Protein AF-0000000083949214 (afdb_homodimer)

pLDDT: mean 86.43, std 13.75, range [47.59, 98.31]

Radius of gyration: 19.64 Å; Cα contacts (8 Å, |Δi|>4): 460; chains: 2; bounding box: 35×76×34 Å

Secondary structure (DSSP, 8-state):
---B-EEEEEEE---SS--SSS---GGGGEEEE--HHHHHHHHHHHHHS--EEEEEETTEEEEEETTTTEEEEEEEEEETTTEEEEEEEEEE--GGGTTS-HHHHHHHHHHHHHHHHHHH-/---B-EEEEEEE---SS--SSS---GGGGEEEE--HHHHHHHHHHHHHS--EEEEEETTEEEEEETTTTEEEEEEEEEETTTEEEEEEEEEE--GGGTTS-HHHHHHHHHHHHHHHHHHH-

Foldseek 3Di:
DADQPWEKEWEFDQPPDPPVPDLGASVVRIDIDTDPVVLVVVVVVCVVPVAAFDDDDPNWTWHADPVQQKIKTWDKDAAPPGHIYIYIYIYHCDPNCVVPDPNVVVVVVVVVVVVVRVVVD/DADQPWEKEWEFDQDPDPPVPDLGASVVRIDIDTDPVVLVVVVVVCVVPVAAFDDDDPNWTWHADPVVQWIKTWDKDAAPPGHIYIYIYIYHCDPNCVVPDPVVVVVVVVVVVVVVRVVVD

Organism: NCBI:txid38313

Solvent-accessible surface area (backbone atoms only — not comparable to full-atom values): 13289 Å² total; per-residue (Å²): 122,41,38,38,67,38,46,42,35,41,36,34,40,58,61,85,66,73,60,86,82,53,82,70,45,47,83,78,22,57,44,76,45,36,47,35,64,58,50,50,51,50,53,51,49,38,68,68,50,57,55,41,82,73,52,67,60,91,88,35,44,33,22,34,32,74,91,74,52,29,34,37,37,59,48,74,44,82,36,71,90,69,36,26,35,44,32,36,40,37,37,45,74,40,84,45,31,66,90,52,56,70,65,59,53,50,52,51,50,50,53,54,48,51,55,53,54,60,68,75,92,119,40,39,37,66,38,46,41,35,40,35,34,42,58,63,88,67,72,59,85,82,51,84,71,46,46,82,79,21,59,45,78,45,36,47,36,66,60,48,52,50,50,53,52,49,36,67,68,50,56,54,43,82,72,55,64,58,92,88,35,44,32,21,34,30,73,92,74,53,27,33,37,38,57,49,73,45,82,35,73,92,68,35,26,32,46,33,37,41,38,36,44,74,41,84,44,32,66,90,52,56,67,66,58,52,52,52,51,51,50,54,53,47,52,54,54,53,60,70,73,92

Sequence (242 aa):
MTAITQIINYTVRCPHYQDQSAEATWRNHIEINHSAEIALDRLSKWHAHSGNRVFCFQNIVVRKAEKEEAYFAMISERLKPSGHALVTLKIFMDKCTKDTSVEEIVEHIYQDCQARLESLGMTAITQIINYTVRCPHYQDQSAEATWRNHIEINHSAEIALDRLSKWHAHSGNRVFCFQNIVVRKAEKEEAYFAMISERLKPSGHALVTLKIFMDKCTKDTSVEEIVEHIYQDCQARLESLG

Structure (mmCIF, N/CA/C/O backbone):
data_AF-0000000083949214-model_v1
#
loop_
_entity.id
_entity.type
_entity.pdbx_description
1 polymer 'Cytoplasmic protein'
#
loop_
_atom_site.group_PDB
_atom_site.id
_atom_site.type_symbol
_atom_site.label_atom_id
_atom_site.label_alt_id
_atom_site.label_comp_id
_atom_site.label_asym_id
_atom_site.label_entity_id
_atom_site.label_seq_id
_atom_site.pdbx_PDB_ins_code
_atom_site.Cartn_x
_atom_site.Cartn_y
_atom_site.Cartn_z
_atom_site.occupancy
_atom_site.B_iso_or_equiv
_atom_site.auth_seq_id
_atom_site.auth_comp_id
_atom_site.auth_asym_id
_atom_site.auth_atom_id
_atom_site.pdbx_PDB_model_num
ATOM 1 N N . MET A 1 1 ? -15.109 -12.047 3.807 1 49.75 1 MET A N 1
ATOM 2 C CA . MET A 1 1 ? -14.352 -11.242 2.855 1 49.75 1 MET A CA 1
ATOM 3 C C . MET A 1 1 ? -14.383 -9.766 3.244 1 49.75 1 MET A C 1
ATOM 5 O O . MET A 1 1 ? -15.453 -9.164 3.307 1 49.75 1 MET A O 1
ATOM 9 N N . THR A 1 2 ? -13.383 -9.312 4.199 1 64.62 2 THR A N 1
ATOM 10 C CA . THR A 1 2 ? -13.578 -8.008 4.812 1 64.62 2 THR A CA 1
ATOM 11 C C . THR A 1 2 ? -13.086 -6.898 3.883 1 64.62 2 THR A C 1
ATOM 13 O O . THR A 1 2 ? -12.047 -7.039 3.236 1 64.62 2 THR A O 1
ATOM 16 N N . ALA A 1 3 ? -13.977 -6 3.525 1 79.5 3 ALA A N 1
ATOM 17 C CA . ALA A 1 3 ? -13.75 -4.793 2.736 1 79.5 3 ALA A CA 1
ATOM 18 C C . ALA A 1 3 ? -12.961 -3.754 3.531 1 79.5 3 ALA A C 1
ATOM 20 O O . ALA A 1 3 ? -12.93 -3.801 4.766 1 79.5 3 ALA A O 1
ATOM 21 N N . ILE A 1 4 ? -12.07 -3.115 2.859 1 90.62 4 ILE A N 1
ATOM 22 C CA . ILE A 1 4 ? -11.586 -1.866 3.438 1 90.62 4 ILE A CA 1
ATOM 23 C C . ILE A 1 4 ? -12.656 -0.79 3.318 1 90.62 4 ILE A C 1
ATOM 25 O O . ILE A 1 4 ? -12.883 -0.244 2.234 1 90.62 4 ILE A O 1
ATOM 29 N N . THR A 1 5 ? -13.305 -0.481 4.469 1 87.75 5 THR A N 1
ATOM 30 C CA . THR A 1 5 ? -14.555 0.271 4.457 1 87.75 5 THR A CA 1
ATOM 31 C C . THR A 1 5 ? -14.297 1.76 4.664 1 87.75 5 THR A C 1
ATOM 33 O O . THR A 1 5 ? -15.133 2.598 4.324 1 87.75 5 THR A O 1
ATOM 36 N N . GLN A 1 6 ? -13.211 2.037 5.312 1 91.5 6 GLN A N 1
ATOM 37 C CA . GLN A 1 6 ? -12.898 3.438 5.582 1 91.5 6 GLN A CA 1
ATOM 38 C C . GLN A 1 6 ? -11.555 3.83 4.965 1 91.5 6 GLN A C 1
ATOM 40 O O . GLN A 1 6 ? -10.547 3.158 5.18 1 91.5 6 GLN A O 1
ATOM 45 N N . ILE A 1 7 ? -11.609 4.859 4.227 1 95.06 7 ILE A N 1
ATOM 46 C CA . ILE A 1 7 ? -10.414 5.414 3.604 1 95.06 7 ILE A CA 1
ATOM 47 C C . ILE A 1 7 ? -10.281 6.891 3.967 1 95.06 7 ILE A C 1
ATOM 49 O O . ILE A 1 7 ? -11.242 7.652 3.846 1 95.06 7 ILE A O 1
ATOM 53 N N . ILE A 1 8 ? -9.125 7.27 4.449 1 96.31 8 ILE A N 1
ATOM 54 C CA . ILE A 1 8 ? -8.844 8.664 4.754 1 96.31 8 ILE A CA 1
ATOM 55 C C . ILE A 1 8 ? -7.477 9.055 4.191 1 96.31 8 ILE A C 1
ATOM 57 O O . ILE A 1 8 ? -6.461 8.445 4.531 1 96.31 8 ILE A O 1
ATOM 61 N N . ASN A 1 9 ? -7.438 10.055 3.361 1 97.31 9 ASN A N 1
ATOM 62 C CA . ASN A 1 9 ? -6.195 10.555 2.781 1 97.31 9 ASN A CA 1
ATOM 63 C C . ASN A 1 9 ? -5.867 11.961 3.285 1 97.31 9 ASN A C 1
ATO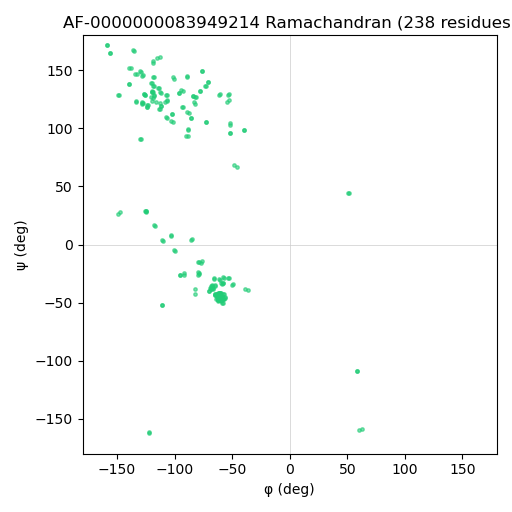M 65 O O . ASN A 1 9 ? -6.625 12.898 3.049 1 97.31 9 ASN A O 1
ATOM 69 N N . TYR A 1 10 ? -4.801 12.094 3.965 1 96.69 10 TYR A N 1
ATOM 70 C CA . TYR A 1 10 ? -4.332 13.398 4.43 1 96.69 10 TYR A CA 1
ATOM 71 C C . TYR A 1 10 ? -3.297 13.977 3.479 1 96.69 10 TYR A C 1
ATOM 73 O O . TYR A 1 10 ? -2.352 13.289 3.084 1 96.69 10 TYR A O 1
ATOM 81 N N . THR A 1 11 ? -3.465 15.188 3.082 1 95.62 11 THR A N 1
ATOM 82 C CA . THR A 1 11 ? -2.441 15.953 2.377 1 95.62 11 THR A CA 1
ATOM 83 C C . THR A 1 11 ? -2.141 17.266 3.107 1 95.62 11 THR A C 1
ATOM 85 O O . THR A 1 11 ? -3.053 18.031 3.41 1 95.62 11 THR A O 1
ATOM 88 N N . VAL A 1 12 ? -0.912 17.406 3.498 1 92.75 12 VAL A N 1
ATOM 89 C CA . VAL A 1 12 ? -0.457 18.641 4.105 1 92.75 12 VAL A CA 1
ATOM 90 C C . VAL A 1 12 ? 0.335 19.453 3.084 1 92.75 12 VAL A C 1
ATOM 92 O O . VAL A 1 12 ? 1.374 19.016 2.596 1 92.75 12 VAL A O 1
ATOM 95 N N . ARG A 1 13 ? -0.159 20.5 2.703 1 85.06 13 ARG A N 1
ATOM 96 C CA . ARG A 1 13 ? 0.515 21.375 1.753 1 85.06 13 ARG A CA 1
ATOM 97 C C . ARG A 1 13 ? 0.153 22.828 2.006 1 85.06 13 ARG A C 1
ATOM 99 O O . ARG A 1 13 ? -0.983 23.141 2.367 1 85.06 13 ARG A O 1
ATOM 106 N N . CYS A 1 14 ? 1.14 23.75 2.135 1 69.88 14 CYS A N 1
ATOM 107 C CA . CYS A 1 14 ? 0.84 25.172 2.227 1 69.88 14 CYS A CA 1
ATOM 108 C C . CYS A 1 14 ? -0.004 25.625 1.044 1 69.88 14 CYS A C 1
ATOM 110 O O . CYS A 1 14 ? 0.27 25.25 -0.099 1 69.88 14 CYS A O 1
ATOM 112 N N . PRO A 1 15 ? -1.225 26.203 1.471 1 59.66 15 PRO A N 1
ATOM 113 C CA . PRO A 1 15 ? -2.035 26.688 0.351 1 59.66 15 PRO A CA 1
ATOM 114 C C . PRO A 1 15 ? -1.268 27.625 -0.569 1 59.66 15 PRO A C 1
ATOM 116 O O . PRO A 1 15 ? -0.345 28.312 -0.124 1 59.66 15 PRO A O 1
ATOM 119 N N . HIS A 1 16 ? -1.371 27.266 -1.864 1 55.81 16 HIS A N 1
ATOM 120 C CA . HIS A 1 16 ? -0.834 28.219 -2.818 1 55.81 16 HIS A CA 1
ATOM 121 C C . HIS A 1 16 ? -1.354 29.625 -2.533 1 55.81 16 HIS A C 1
ATOM 123 O O . HIS A 1 16 ? -0.713 30.625 -2.895 1 55.81 16 HIS A O 1
ATOM 129 N N . TYR A 1 17 ? -2.607 29.625 -2.062 1 50.34 17 TYR A N 1
ATOM 130 C CA . TYR A 1 17 ? -3.18 30.953 -1.936 1 50.34 17 TYR A CA 1
ATOM 131 C C . TYR A 1 17 ? -2.863 31.562 -0.571 1 50.34 17 TYR A C 1
ATOM 133 O O . TYR A 1 17 ? -3.014 30.891 0.457 1 50.34 17 TYR A O 1
ATOM 141 N N . GLN A 1 18 ? -1.791 32.312 -0.541 1 47.59 18 GLN A N 1
ATOM 142 C CA . GLN A 1 18 ? -1.429 33.125 0.606 1 47.59 18 GLN A CA 1
ATOM 143 C C . GLN A 1 18 ? -2.635 33.906 1.132 1 47.59 18 GLN A C 1
ATOM 145 O O . GLN A 1 18 ? -3.203 34.75 0.421 1 47.59 18 GLN A O 1
ATOM 150 N N . ASP A 1 19 ? -3.662 33.312 1.67 1 48.34 19 ASP A N 1
ATOM 151 C CA . ASP A 1 19 ? -4.535 34.312 2.285 1 48.34 19 ASP A CA 1
ATOM 152 C C . ASP A 1 19 ? -3.75 35.219 3.23 1 48.34 19 ASP A C 1
ATOM 154 O O . ASP A 1 19 ? -3.049 34.75 4.125 1 48.34 19 ASP A O 1
ATOM 158 N N . GLN A 1 20 ? -3.447 36.438 2.793 1 50.59 20 GLN A N 1
ATOM 159 C CA . GLN A 1 20 ? -2.736 37.562 3.424 1 50.59 20 GLN A CA 1
ATOM 160 C C . GLN A 1 20 ? -3.055 37.625 4.914 1 50.59 20 GLN A C 1
ATOM 162 O O . GLN A 1 20 ? -2.305 38.25 5.684 1 50.59 20 GLN A O 1
ATOM 167 N N . SER A 1 21 ? -4.277 37.375 5.25 1 51.72 21 SER A N 1
ATOM 168 C CA . SER A 1 21 ? -4.621 37.938 6.562 1 51.72 21 SER A CA 1
ATOM 169 C C . SER A 1 21 ? -4.152 37 7.68 1 51.72 21 SER A C 1
ATOM 171 O O . SER A 1 21 ? -3.943 37.469 8.812 1 51.72 21 SER A O 1
ATOM 173 N N . ALA A 1 22 ? -4.379 35.656 7.465 1 54.12 22 ALA A N 1
ATOM 174 C CA . ALA A 1 22 ? -4.066 34.812 8.625 1 54.12 22 ALA A CA 1
ATOM 175 C C . ALA A 1 22 ? -2.809 34 8.383 1 54.12 22 ALA A C 1
ATOM 177 O O . ALA A 1 22 ? -2.49 33.656 7.246 1 54.12 22 ALA A O 1
ATOM 178 N N . GLU A 1 23 ? -1.867 34.156 9.219 1 55.28 23 GLU A N 1
ATOM 179 C CA . GLU A 1 23 ? -0.628 33.406 9.203 1 55.28 23 GLU A CA 1
ATOM 180 C C . GLU A 1 23 ? -0.893 31.938 8.852 1 55.28 23 GLU A C 1
ATOM 182 O O . GLU A 1 23 ? -1.705 31.266 9.5 1 55.28 23 GLU A O 1
ATOM 187 N N . ALA A 1 24 ? -0.694 31.641 7.645 1 54.91 24 ALA A N 1
ATOM 188 C CA . ALA A 1 24 ? -0.906 30.281 7.137 1 54.91 24 ALA A CA 1
ATOM 189 C C . ALA A 1 24 ? -0.166 29.266 7.984 1 54.91 24 ALA A C 1
ATOM 191 O O . ALA A 1 24 ? 1.045 29.375 8.195 1 54.91 24 ALA A O 1
ATOM 192 N N . THR A 1 25 ? -0.867 28.656 8.961 1 65.31 25 THR A N 1
ATOM 193 C CA . THR A 1 25 ? -0.265 27.531 9.672 1 65.31 25 THR A CA 1
ATOM 194 C C . THR A 1 25 ? -0.572 26.219 8.961 1 65.31 25 THR A C 1
ATOM 196 O O . THR A 1 25 ? -1.585 26.109 8.266 1 65.31 25 THR A O 1
ATOM 199 N N . TRP A 1 26 ? 0.381 25.297 8.969 1 68.81 26 TRP A N 1
ATOM 200 C CA . TRP A 1 26 ? 0.224 24 8.312 1 68.81 26 TRP A CA 1
ATOM 201 C C . TRP A 1 26 ? -1.048 23.312 8.781 1 68.81 26 TRP A C 1
ATOM 203 O O . TRP A 1 26 ? -1.656 22.547 8.023 1 68.81 26 TRP A O 1
ATOM 213 N N . ARG A 1 27 ? -1.52 23.531 9.961 1 70.81 27 ARG A N 1
ATOM 214 C CA . ARG A 1 27 ? -2.695 22.875 10.523 1 70.81 27 ARG A CA 1
ATOM 215 C C . ARG A 1 27 ? -3.957 23.266 9.758 1 70.81 27 ARG A C 1
ATOM 217 O O . ARG A 1 27 ? -4.879 22.453 9.625 1 70.81 27 ARG A O 1
ATOM 224 N N . ASN A 1 28 ? -3.83 24.5 9.219 1 70.25 28 ASN A N 1
ATOM 225 C CA . ASN A 1 28 ? -4.973 24.969 8.438 1 70.25 28 ASN A CA 1
ATOM 226 C C . ASN A 1 28 ? -4.895 24.484 6.988 1 70.25 28 ASN A C 1
ATOM 228 O O . ASN A 1 28 ? -5.824 24.688 6.211 1 70.25 28 ASN A O 1
ATOM 232 N N . HIS A 1 29 ? -3.898 23.703 6.758 1 80.19 29 HIS A N 1
ATOM 233 C CA . HIS A 1 29 ? -3.686 23.297 5.371 1 80.19 29 HIS A CA 1
ATOM 234 C C . HIS A 1 29 ? -3.656 21.781 5.227 1 80.19 29 HIS A C 1
ATOM 236 O O . HIS A 1 29 ? -2.885 21.25 4.43 1 80.19 29 HIS A O 1
ATOM 242 N N . ILE A 1 30 ? -4.328 21.234 6.082 1 89.06 30 ILE A N 1
ATOM 243 C CA . ILE A 1 30 ? -4.535 19.797 5.977 1 89.06 30 ILE A CA 1
ATOM 244 C C . ILE A 1 30 ? -5.781 19.516 5.137 1 89.06 30 ILE A C 1
ATOM 246 O O . ILE A 1 30 ? -6.875 19.969 5.465 1 89.06 30 ILE A O 1
ATOM 250 N N . GLU A 1 31 ? -5.562 18.922 4.008 1 91.44 31 GLU A N 1
ATOM 251 C CA . GLU A 1 31 ? -6.66 18.438 3.174 1 91.44 31 GLU A CA 1
ATOM 252 C C . GLU A 1 31 ? -6.961 16.969 3.453 1 91.44 31 GLU A C 1
ATOM 254 O O . GLU A 1 31 ? -6.051 16.156 3.533 1 91.44 31 GLU A O 1
ATOM 259 N N . ILE A 1 32 ? -8.281 16.703 3.621 1 94.12 32 ILE A N 1
ATOM 260 C CA . ILE A 1 32 ? -8.703 15.336 3.869 1 94.12 32 ILE A CA 1
ATOM 261 C C . ILE A 1 32 ? -9.656 14.883 2.764 1 94.12 32 ILE A C 1
ATOM 263 O O . ILE A 1 32 ? -10.562 15.625 2.371 1 94.12 32 ILE A O 1
ATOM 267 N N . ASN A 1 33 ? -9.391 13.75 2.236 1 94.12 33 ASN A N 1
ATOM 268 C CA . ASN A 1 33 ? -10.336 13.148 1.299 1 94.12 33 ASN A CA 1
ATOM 269 C C . ASN A 1 33 ? -10.539 11.664 1.584 1 94.12 33 ASN A C 1
ATOM 271 O O . ASN A 1 33 ? -9.797 11.07 2.363 1 94.12 33 ASN A O 1
ATOM 275 N N . HIS A 1 34 ? -11.625 11.07 0.951 1 94.44 34 HIS A N 1
ATOM 276 C CA . HIS A 1 34 ? -11.992 9.703 1.281 1 94.44 34 HIS A CA 1
ATOM 277 C C . HIS A 1 34 ? -12.031 8.828 0.033 1 94.44 34 HIS A C 1
ATOM 279 O O . HIS A 1 34 ? -12.75 7.824 -0.005 1 94.44 34 HIS A O 1
ATOM 285 N N . SER A 1 35 ? -11.227 9.188 -0.928 1 93.69 35 SER A N 1
ATOM 286 C CA . SER A 1 35 ? -11.219 8.477 -2.205 1 93.69 35 SER A CA 1
ATOM 287 C C . SER A 1 35 ? -10.328 7.242 -2.146 1 93.69 35 SER A C 1
ATOM 289 O O . SER A 1 35 ? -9.141 7.34 -1.834 1 93.69 35 SER A O 1
ATOM 291 N N . ALA A 1 36 ? -10.93 6.145 -2.541 1 94.25 36 ALA A N 1
ATOM 292 C CA . ALA A 1 36 ? -10.148 4.914 -2.65 1 94.25 36 ALA A CA 1
ATOM 293 C C . ALA A 1 36 ? -9.117 5.016 -3.773 1 94.25 36 ALA A C 1
ATOM 295 O O . ALA A 1 36 ? -8 4.508 -3.65 1 94.25 36 ALA A O 1
ATOM 296 N N . GLU A 1 37 ? -9.461 5.691 -4.805 1 93.62 37 GLU A N 1
ATOM 297 C CA . GLU A 1 37 ? -8.555 5.863 -5.938 1 93.62 37 GLU A CA 1
ATOM 298 C C . GLU A 1 37 ? -7.293 6.613 -5.527 1 93.62 37 GLU A C 1
ATOM 300 O O . GLU A 1 37 ? -6.184 6.215 -5.891 1 93.62 37 GLU A O 1
ATOM 305 N N . ILE A 1 38 ? -7.438 7.625 -4.805 1 95.62 38 ILE A N 1
ATOM 306 C CA . ILE A 1 38 ? -6.297 8.406 -4.348 1 95.62 38 ILE A CA 1
ATOM 307 C C . ILE A 1 38 ? -5.398 7.547 -3.463 1 95.62 38 ILE A C 1
ATOM 309 O O . ILE A 1 38 ? -4.176 7.531 -3.637 1 95.62 38 ILE A O 1
ATOM 313 N N . ALA A 1 39 ? -5.984 6.824 -2.508 1 97.06 39 ALA A N 1
ATOM 314 C CA . ALA A 1 39 ? -5.207 5.969 -1.616 1 97.06 39 ALA A CA 1
ATOM 315 C C . ALA A 1 39 ? -4.41 4.934 -2.406 1 97.06 39 ALA A C 1
ATOM 317 O O . ALA A 1 39 ? -3.205 4.777 -2.197 1 97.06 39 ALA A O 1
ATOM 318 N N . LEU A 1 40 ? -5.078 4.309 -3.334 1 96.69 40 LEU A N 1
ATOM 319 C CA . LEU A 1 40 ? -4.445 3.232 -4.09 1 96.69 40 LEU A CA 1
ATOM 320 C C . LEU A 1 40 ? -3.381 3.785 -5.031 1 96.69 40 LEU A C 1
ATOM 322 O O . LEU A 1 40 ? -2.332 3.164 -5.227 1 96.69 40 LEU A O 1
ATOM 326 N N . ASP A 1 41 ? -3.621 4.883 -5.652 1 95.38 41 ASP A N 1
ATOM 327 C CA . ASP A 1 41 ? -2.615 5.539 -6.48 1 95.38 41 ASP A CA 1
ATOM 328 C C . ASP A 1 41 ? -1.373 5.887 -5.664 1 95.38 41 ASP A C 1
ATOM 330 O O . ASP A 1 41 ? -0.246 5.699 -6.125 1 95.38 41 ASP A O 1
ATOM 334 N N . ARG A 1 42 ? -1.567 6.438 -4.508 1 96.69 42 ARG A N 1
ATOM 335 C CA . ARG A 1 42 ? -0.451 6.762 -3.625 1 96.69 42 ARG A CA 1
ATOM 336 C C . ARG A 1 42 ? 0.368 5.52 -3.295 1 96.69 42 ARG A C 1
ATOM 338 O O . ARG A 1 42 ? 1.592 5.516 -3.441 1 96.69 42 ARG A O 1
ATOM 345 N N . LEU A 1 43 ? -0.325 4.461 -2.861 1 97.06 43 LEU A N 1
ATOM 346 C CA . LEU A 1 43 ? 0.365 3.236 -2.479 1 97.06 43 LEU A CA 1
ATOM 347 C C . LEU A 1 43 ? 1.15 2.664 -3.654 1 97.06 43 LEU A C 1
ATOM 349 O O . LEU A 1 43 ? 2.287 2.213 -3.486 1 97.06 43 LEU A O 1
ATOM 353 N N . SER A 1 44 ? 0.53 2.713 -4.789 1 95.94 44 SER A N 1
ATOM 354 C CA . SER A 1 44 ? 1.191 2.205 -5.988 1 95.94 44 SER A CA 1
ATOM 355 C C . SER A 1 44 ? 2.441 3.016 -6.312 1 95.94 44 SER A C 1
ATOM 357 O O . SER A 1 44 ? 3.49 2.449 -6.629 1 95.94 44 SER A O 1
ATOM 359 N N . LYS A 1 45 ? 2.34 4.289 -6.273 1 94.94 45 LYS A N 1
ATOM 360 C CA . LYS A 1 45 ? 3.477 5.164 -6.547 1 94.94 45 LYS A CA 1
ATOM 361 C C . LYS A 1 45 ? 4.602 4.934 -5.539 1 94.94 45 LYS A C 1
ATOM 363 O O . LYS A 1 45 ? 5.773 4.859 -5.918 1 94.94 45 LYS A O 1
ATOM 368 N N . TRP A 1 46 ? 4.238 4.816 -4.305 1 94.62 46 TRP A N 1
ATOM 369 C CA . TRP A 1 46 ? 5.227 4.617 -3.25 1 94.62 46 TRP A CA 1
ATOM 370 C C . TRP A 1 46 ? 5.898 3.254 -3.383 1 94.62 46 TRP A C 1
ATOM 372 O O . TRP A 1 46 ? 7.078 3.104 -3.057 1 94.62 46 TRP A O 1
ATOM 382 N N . HIS A 1 47 ? 5.121 2.27 -3.768 1 94.75 47 HIS A N 1
ATOM 383 C CA . HIS A 1 47 ? 5.711 0.964 -4.039 1 94.75 47 HIS A CA 1
ATOM 384 C C . HIS A 1 47 ? 6.715 1.043 -5.184 1 94.75 47 HIS A C 1
ATOM 386 O O . HIS A 1 47 ? 7.797 0.453 -5.109 1 94.75 47 HIS A O 1
ATOM 392 N N . ALA A 1 48 ? 6.32 1.777 -6.203 1 94.62 48 ALA A N 1
ATOM 393 C CA . ALA A 1 48 ? 7.188 1.901 -7.371 1 94.62 48 ALA A CA 1
ATOM 394 C C . ALA A 1 48 ? 8.445 2.695 -7.035 1 94.62 48 ALA A C 1
ATOM 396 O O . ALA A 1 48 ? 9.539 2.379 -7.523 1 94.62 48 ALA A O 1
ATOM 397 N N . HIS A 1 49 ? 8.242 3.709 -6.219 1 94 49 HIS A N 1
ATOM 398 C CA . HIS A 1 49 ? 9.32 4.574 -5.766 1 94 49 HIS A CA 1
ATOM 399 C C . HIS A 1 49 ? 9.312 4.723 -4.246 1 94 49 HIS A C 1
ATOM 401 O O . HIS A 1 49 ? 8.711 5.656 -3.713 1 94 49 HIS A O 1
ATOM 407 N N . SER A 1 50 ? 9.984 3.926 -3.549 1 92.69 50 SER A N 1
ATOM 408 C CA . SER A 1 50 ? 9.82 3.762 -2.109 1 92.69 50 SER A CA 1
ATOM 409 C C . SER A 1 50 ? 10.453 4.918 -1.345 1 92.69 50 SER A C 1
ATOM 411 O O . SER A 1 50 ? 10.18 5.109 -0.158 1 92.69 50 SER A O 1
ATOM 413 N N . GLY A 1 51 ? 11.297 5.727 -2.061 1 94.56 51 GLY A N 1
ATOM 414 C CA . GLY A 1 51 ? 11.984 6.781 -1.336 1 94.56 51 GLY A CA 1
ATOM 415 C C . GLY A 1 51 ? 12.875 6.258 -0.221 1 94.56 51 GLY A C 1
ATOM 416 O O . GLY A 1 51 ? 13.336 5.117 -0.272 1 94.56 51 GLY A O 1
ATOM 417 N N . ASN A 1 52 ? 13.188 7.164 0.737 1 95.62 52 ASN A N 1
ATOM 418 C CA . ASN A 1 52 ? 14.047 6.812 1.861 1 95.62 52 ASN A CA 1
ATOM 419 C C . ASN A 1 52 ? 13.266 6.797 3.176 1 95.62 52 ASN A C 1
ATOM 421 O O . ASN A 1 52 ? 12.453 7.688 3.43 1 95.62 52 ASN A O 1
ATOM 425 N N . ARG A 1 53 ? 13.438 5.734 3.867 1 96.19 53 ARG A N 1
ATOM 426 C CA . ARG A 1 53 ? 12.891 5.723 5.223 1 96.19 53 ARG A CA 1
ATOM 427 C C . ARG A 1 53 ? 13.523 6.812 6.078 1 96.19 53 ARG A C 1
ATOM 429 O O . ARG A 1 53 ? 14.75 6.883 6.199 1 96.19 53 ARG A O 1
ATOM 436 N N . VAL A 1 54 ? 12.789 7.629 6.738 1 96.5 54 VAL A N 1
ATOM 437 C CA . VAL A 1 54 ? 13.312 8.789 7.449 1 96.5 54 VAL A CA 1
ATOM 438 C C . VAL A 1 54 ? 13.188 8.57 8.961 1 96.5 54 VAL A C 1
ATOM 440 O O . VAL A 1 54 ? 14.156 8.758 9.703 1 96.5 54 VAL A O 1
ATOM 443 N N . PHE A 1 55 ? 12.023 8.227 9.461 1 96.31 55 PHE A N 1
ATOM 444 C CA . PHE A 1 55 ? 11.82 7.941 10.875 1 96.31 55 PHE A CA 1
ATOM 445 C C . PHE A 1 55 ? 10.57 7.105 11.086 1 96.31 55 PHE A C 1
ATOM 447 O O . PHE A 1 55 ? 9.859 6.789 10.125 1 96.31 55 PHE A O 1
ATOM 454 N N . CYS A 1 56 ? 10.367 6.648 12.227 1 96.69 56 CYS A N 1
ATOM 455 C CA . CYS A 1 56 ? 9.188 5.895 12.648 1 96.69 56 CYS A CA 1
ATOM 456 C C . CYS A 1 56 ? 8.562 6.5 13.898 1 96.69 56 CYS A C 1
ATOM 458 O O . CYS A 1 56 ? 9.266 6.766 14.875 1 96.69 56 CYS A O 1
ATOM 460 N N . PHE A 1 57 ? 7.367 6.844 13.781 1 94.69 57 PHE A N 1
ATOM 461 C CA . PHE A 1 57 ? 6.559 7.277 14.914 1 94.69 57 PHE A CA 1
ATOM 462 C C . PHE A 1 57 ? 5.551 6.203 15.305 1 94.69 57 PHE A C 1
ATOM 464 O O . PHE A 1 57 ? 4.633 5.898 14.539 1 94.69 57 PHE A O 1
ATOM 471 N N . GLN A 1 58 ? 5.809 5.566 16.469 1 91 58 GLN A N 1
ATOM 472 C CA . GLN A 1 58 ? 5.043 4.379 16.844 1 91 58 GLN A CA 1
ATOM 473 C C . GLN A 1 58 ? 5.176 3.287 15.781 1 91 58 GLN A C 1
ATOM 475 O O . GLN A 1 58 ? 6.277 2.822 15.492 1 91 58 GLN A O 1
ATOM 480 N N . ASN A 1 59 ? 4.234 2.998 15.062 1 90.56 59 ASN A N 1
ATOM 481 C CA . ASN A 1 59 ? 4.312 1.973 14.023 1 90.56 59 ASN A CA 1
ATOM 482 C C . ASN A 1 59 ? 4.105 2.564 12.633 1 90.56 59 ASN A C 1
ATOM 484 O O . ASN A 1 59 ? 3.906 1.828 11.664 1 90.56 59 ASN A O 1
ATOM 488 N N . ILE A 1 60 ? 4.25 3.869 12.656 1 96.19 60 ILE A N 1
ATOM 489 C CA . ILE A 1 60 ? 4.062 4.566 11.391 1 96.19 60 ILE A CA 1
ATOM 490 C C . ILE A 1 60 ? 5.418 4.922 10.789 1 96.19 60 ILE A C 1
ATOM 492 O O . ILE A 1 60 ? 6.109 5.816 11.281 1 96.19 60 ILE A O 1
ATOM 496 N N . VAL A 1 61 ? 5.832 4.219 9.766 1 97.94 61 VAL A N 1
ATOM 497 C CA . VAL A 1 61 ? 7.094 4.504 9.086 1 97.94 61 VAL A CA 1
ATOM 498 C C . VAL A 1 61 ? 6.895 5.645 8.086 1 97.94 61 VAL A C 1
ATOM 500 O O . VAL A 1 61 ? 5.988 5.594 7.254 1 97.94 61 VAL A O 1
ATOM 503 N N . VAL A 1 62 ? 7.699 6.652 8.188 1 97.94 62 VAL A N 1
ATOM 504 C CA . VAL A 1 62 ? 7.633 7.805 7.297 1 97.94 62 VAL A CA 1
ATOM 505 C C . VAL A 1 62 ? 8.805 7.766 6.32 1 97.94 62 VAL A C 1
ATOM 507 O O . VAL A 1 62 ? 9.953 7.582 6.727 1 97.94 62 VAL A O 1
ATOM 510 N N . ARG A 1 63 ? 8.492 7.887 5.09 1 97.81 63 ARG A N 1
ATOM 511 C CA . ARG A 1 63 ? 9.492 7.895 4.031 1 97.81 63 ARG A CA 1
ATOM 512 C C . ARG A 1 63 ? 9.469 9.219 3.266 1 97.81 63 ARG A C 1
ATOM 514 O O . ARG A 1 63 ? 8.453 9.914 3.252 1 97.81 63 ARG A O 1
ATOM 521 N N . LYS A 1 64 ? 10.531 9.516 2.641 1 96.31 64 LYS A N 1
ATOM 522 C CA . LYS A 1 64 ? 10.633 10.742 1.856 1 96.31 64 LYS A CA 1
ATOM 523 C C . LYS A 1 64 ? 10.906 10.438 0.387 1 96.31 64 LYS A C 1
ATOM 525 O O . LYS A 1 64 ? 11.797 9.648 0.068 1 96.31 64 LYS A O 1
ATOM 530 N N . ALA A 1 65 ? 10.039 10.93 -0.428 1 93.69 65 ALA A N 1
ATOM 531 C CA . ALA A 1 65 ? 10.297 10.922 -1.865 1 93.69 65 ALA A CA 1
ATOM 532 C C . ALA A 1 65 ? 11.109 12.141 -2.287 1 93.69 65 ALA A C 1
ATOM 534 O O . ALA A 1 65 ? 10.57 13.242 -2.41 1 93.69 65 ALA A O 1
ATOM 535 N N . GLU A 1 66 ? 12.312 11.953 -2.633 1 88.25 66 GLU A N 1
ATOM 536 C CA . GLU A 1 66 ? 13.227 13.062 -2.91 1 88.25 66 GLU A CA 1
ATOM 537 C C . GLU A 1 66 ? 12.797 13.828 -4.16 1 88.25 66 GLU A C 1
ATOM 539 O O . GLU A 1 66 ? 12.891 15.055 -4.199 1 88.25 66 GLU A O 1
ATOM 544 N N . LYS A 1 67 ? 12.344 13.07 -5.113 1 86 67 LYS A N 1
ATOM 545 C CA . LYS A 1 67 ? 11.977 13.703 -6.375 1 86 67 LYS A CA 1
ATOM 546 C C . LYS A 1 67 ? 10.797 14.656 -6.188 1 86 67 LYS A C 1
ATOM 548 O O . LYS A 1 67 ? 10.773 15.734 -6.781 1 86 67 LYS A O 1
ATOM 553 N N . GLU A 1 68 ? 9.875 14.305 -5.297 1 85.75 68 GLU A N 1
ATOM 554 C CA . GLU A 1 68 ? 8.688 15.117 -5.078 1 85.75 68 GLU A CA 1
ATOM 555 C C . GLU A 1 68 ? 8.836 15.992 -3.834 1 85.75 68 GLU A C 1
ATOM 557 O O . GLU A 1 68 ? 7.984 16.844 -3.561 1 85.75 68 GLU A O 1
ATOM 562 N N . GLU A 1 69 ? 9.898 15.805 -3.121 1 87.38 69 GLU A N 1
ATOM 563 C CA . GLU A 1 69 ? 10.125 16.516 -1.867 1 87.38 69 GLU A CA 1
ATOM 564 C C . GLU A 1 69 ? 8.914 16.391 -0.939 1 87.38 69 GLU A C 1
ATOM 566 O O . GLU A 1 69 ? 8.422 17.391 -0.417 1 87.38 69 GLU A O 1
ATOM 571 N N . ALA A 1 70 ? 8.422 15.25 -0.863 1 94.31 70 ALA A N 1
ATOM 572 C CA . ALA A 1 70 ? 7.258 14.953 -0.033 1 94.31 70 ALA A CA 1
ATOM 573 C C . ALA A 1 70 ? 7.52 13.75 0.869 1 94.31 70 ALA A C 1
ATOM 575 O O . ALA A 1 70 ? 8.312 12.867 0.525 1 94.31 70 ALA A O 1
ATOM 576 N N . TYR A 1 71 ? 6.879 13.82 2.016 1 95.88 71 TYR A N 1
ATOM 577 C CA . TYR A 1 71 ? 6.898 12.688 2.938 1 95.88 71 TYR A CA 1
ATOM 578 C C . TYR A 1 71 ? 5.602 11.891 2.846 1 95.88 71 TYR A C 1
ATOM 580 O O . TYR A 1 71 ? 4.527 12.461 2.633 1 95.88 71 TYR A O 1
ATOM 588 N N . PHE A 1 72 ? 5.715 10.633 2.977 1 97.69 72 PHE A N 1
ATOM 589 C CA . PHE A 1 72 ? 4.516 9.805 2.865 1 97.69 72 PHE A CA 1
ATOM 590 C C . PHE A 1 72 ? 4.531 8.688 3.902 1 97.69 72 PHE A C 1
ATOM 592 O O . PHE A 1 72 ? 5.598 8.266 4.348 1 97.69 72 PHE A O 1
ATOM 599 N N . ALA A 1 73 ? 3.412 8.242 4.312 1 98 73 ALA A N 1
ATOM 600 C CA . ALA A 1 73 ? 3.203 7.152 5.258 1 98 73 ALA A CA 1
ATOM 601 C C . ALA A 1 73 ? 1.824 6.527 5.078 1 98 73 ALA A C 1
ATOM 603 O O . ALA A 1 73 ? 0.973 7.074 4.371 1 98 73 ALA A O 1
ATOM 604 N N . MET A 1 74 ? 1.676 5.348 5.66 1 97.88 74 MET A N 1
ATOM 605 C CA . MET A 1 74 ? 0.364 4.707 5.707 1 97.88 74 MET A CA 1
ATOM 606 C C . MET A 1 74 ? 0.058 4.195 7.109 1 97.88 74 MET A C 1
ATOM 608 O O . MET A 1 74 ? 0.972 3.871 7.871 1 97.88 74 MET A O 1
ATOM 612 N N . ILE A 1 75 ? -1.2 4.242 7.449 1 96.31 75 ILE A N 1
ATOM 613 C CA . ILE A 1 75 ? -1.746 3.693 8.688 1 96.31 75 ILE A CA 1
ATOM 614 C C . ILE A 1 75 ? -2.908 2.758 8.367 1 96.31 75 ILE A C 1
ATOM 616 O O . ILE A 1 75 ? -3.752 3.07 7.52 1 96.31 75 ILE A O 1
ATOM 620 N N . SER A 1 76 ? -2.867 1.627 8.891 1 94.25 76 SER A N 1
ATOM 621 C CA . SER A 1 76 ? -4.004 0.72 8.781 1 94.25 76 SER A CA 1
ATOM 622 C C . SER A 1 76 ? -4.547 0.345 10.156 1 94.25 76 SER A C 1
ATOM 624 O O . SER A 1 76 ? -3.775 0.15 11.102 1 94.25 76 SER A O 1
ATOM 626 N N . GLU A 1 77 ? -5.875 0.295 10.258 1 91.12 77 GLU A N 1
ATOM 627 C CA . GLU A 1 77 ? -6.523 -0.003 11.531 1 91.12 77 GLU A CA 1
ATOM 628 C C . GLU A 1 77 ? -7.715 -0.935 11.336 1 91.12 77 GLU A C 1
ATOM 630 O O . GLU A 1 77 ? -8.477 -0.791 10.375 1 91.12 77 GLU A O 1
ATOM 635 N N . ARG A 1 78 ? -7.816 -1.857 12.219 1 88.81 78 ARG A N 1
ATOM 636 C CA . ARG A 1 78 ? -9.047 -2.639 12.281 1 88.81 78 ARG A CA 1
ATOM 637 C C . ARG A 1 78 ? -10.164 -1.854 12.969 1 88.81 78 ARG A C 1
ATOM 639 O O . ARG A 1 78 ? -9.922 -1.188 13.984 1 88.81 78 ARG A O 1
ATOM 646 N N . LEU A 1 79 ? -11.281 -1.893 12.297 1 86.25 79 LEU A N 1
ATOM 647 C CA . LEU A 1 79 ? -12.445 -1.219 12.859 1 86.25 79 LEU A CA 1
ATOM 648 C C . LEU A 1 79 ? -13.453 -2.23 13.398 1 86.25 79 LEU A C 1
ATOM 650 O O . LEU A 1 79 ? -13.664 -3.287 12.805 1 86.25 79 LEU A O 1
ATOM 654 N N . LYS A 1 80 ? -13.844 -2.164 14.617 1 76.38 80 LYS A N 1
ATOM 655 C CA . LYS A 1 80 ? -14.891 -3.014 15.172 1 76.38 80 LYS A CA 1
ATOM 656 C C . LYS A 1 80 ? -16.266 -2.588 14.664 1 76.38 80 LYS A C 1
ATOM 658 O O . LYS A 1 80 ? -16.547 -1.393 14.547 1 76.38 80 LYS A O 1
ATOM 663 N N . PRO A 1 81 ? -17.016 -3.637 14.312 1 69.25 81 PRO A N 1
ATOM 664 C CA . PRO A 1 81 ? -16.828 -5.082 14.461 1 69.25 81 PRO A CA 1
ATOM 665 C C . PRO A 1 81 ? -16.141 -5.715 13.258 1 69.25 81 PRO A C 1
ATOM 667 O O . PRO A 1 81 ? -15.625 -6.828 13.352 1 69.25 81 PRO A O 1
ATOM 670 N N . SER A 1 82 ? -16.188 -5.223 12.016 1 69.06 82 SER A N 1
ATOM 671 C CA . SER A 1 82 ? -15.633 -5.98 10.898 1 69.06 82 SER A CA 1
ATOM 672 C C . SER A 1 82 ? -15.062 -5.059 9.828 1 69.06 82 SER A C 1
ATOM 674 O O . SER A 1 82 ? -14.742 -5.5 8.727 1 69.06 82 SER A O 1
ATOM 676 N N . GLY A 1 83 ? -14.633 -3.934 10.219 1 82.56 83 GLY A N 1
ATOM 677 C CA . GLY A 1 83 ? -14.156 -3.023 9.195 1 82.56 83 GLY A CA 1
ATOM 678 C C . GLY A 1 83 ? -12.672 -2.725 9.305 1 82.56 83 GLY A C 1
ATOM 679 O O . GLY A 1 83 ? -12.023 -3.139 10.266 1 82.56 83 GLY A O 1
ATOM 680 N N . HIS A 1 84 ? -12.125 -2.268 8.25 1 92.12 84 HIS A N 1
ATOM 681 C CA . HIS A 1 84 ? -10.734 -1.834 8.211 1 92.12 84 HIS A CA 1
ATOM 682 C C . HIS A 1 84 ? -10.617 -0.417 7.656 1 92.12 84 HIS A C 1
ATOM 684 O O . HIS A 1 84 ? -11.414 -0.009 6.805 1 92.12 84 HIS A O 1
ATOM 690 N N . ALA A 1 85 ? -9.703 0.226 8.188 1 93.88 85 ALA A N 1
ATOM 691 C CA . ALA A 1 85 ? -9.406 1.568 7.699 1 93.88 85 ALA A CA 1
ATOM 692 C C . ALA A 1 85 ? -8.023 1.62 7.055 1 93.88 85 ALA A C 1
ATOM 694 O O . ALA A 1 85 ? -7.07 1.018 7.559 1 93.88 85 ALA A O 1
ATOM 695 N N . LEU A 1 86 ? -7.945 2.23 5.949 1 96.94 86 LEU A N 1
ATOM 696 C CA . LEU A 1 86 ? -6.699 2.609 5.297 1 96.94 86 LEU A CA 1
ATOM 697 C C . LEU A 1 86 ? -6.527 4.125 5.293 1 96.94 86 LEU A C 1
ATOM 699 O O . LEU A 1 86 ? -7.355 4.848 4.73 1 96.94 86 LEU A O 1
ATOM 703 N N . VAL A 1 87 ? -5.469 4.566 5.926 1 97.19 87 VAL A N 1
ATOM 704 C CA . VAL A 1 87 ? -5.148 5.988 6.004 1 97.19 87 VAL A CA 1
ATOM 705 C C . VAL A 1 87 ? -3.809 6.254 5.32 1 97.19 87 VAL A C 1
ATOM 707 O O . VAL A 1 87 ? -2.818 5.57 5.59 1 97.19 87 VAL A O 1
ATOM 710 N N . THR A 1 88 ? -3.75 7.207 4.41 1 98.31 88 THR A N 1
ATOM 711 C CA . THR A 1 88 ? -2.496 7.594 3.775 1 98.31 88 THR A CA 1
ATOM 712 C C . THR A 1 88 ? -2.166 9.055 4.074 1 98.31 88 THR A C 1
ATOM 714 O O . THR A 1 88 ? -3.064 9.891 4.152 1 98.31 88 THR A O 1
ATOM 717 N N . LEU A 1 89 ? -0.875 9.344 4.242 1 97.69 89 LEU A N 1
ATOM 718 C CA . LEU A 1 89 ? -0.366 10.688 4.496 1 97.69 89 LEU A CA 1
ATOM 719 C C . LEU A 1 89 ? 0.593 11.125 3.395 1 97.69 89 LEU A C 1
ATOM 721 O O . LEU A 1 89 ? 1.478 10.367 2.998 1 97.69 89 LEU A O 1
ATOM 725 N N . LYS A 1 90 ? 0.411 12.273 2.885 1 96.62 90 LYS A N 1
ATOM 726 C CA . LYS A 1 90 ? 1.375 12.961 2.033 1 96.62 90 LYS A CA 1
ATOM 727 C C . LYS A 1 90 ? 1.643 14.375 2.537 1 96.62 90 LYS A C 1
ATOM 729 O O . LYS A 1 90 ? 0.722 15.188 2.631 1 96.62 90 LYS A O 1
ATOM 734 N N . ILE A 1 91 ? 2.838 14.648 2.822 1 94.44 91 ILE A N 1
ATOM 735 C CA . ILE A 1 91 ? 3.201 15.914 3.463 1 94.44 91 ILE A CA 1
ATOM 736 C C . ILE A 1 91 ? 4.234 16.641 2.609 1 94.44 91 ILE A C 1
ATOM 738 O O . ILE A 1 91 ? 5.332 16.125 2.375 1 94.44 91 ILE A O 1
ATOM 742 N N . PHE A 1 92 ? 3.861 17.797 2.166 1 91.88 92 PHE A N 1
ATOM 743 C CA . PHE A 1 92 ? 4.805 18.688 1.501 1 91.88 92 PHE A CA 1
ATOM 744 C C . PHE A 1 92 ? 5.418 19.656 2.498 1 91.88 92 PHE A C 1
ATOM 746 O O . PHE A 1 92 ? 4.703 20.406 3.164 1 91.88 92 PHE A O 1
ATOM 753 N N . MET A 1 93 ? 6.707 19.562 2.639 1 85.31 93 MET A N 1
ATOM 754 C CA . MET A 1 93 ? 7.383 20.516 3.51 1 85.31 93 MET A CA 1
ATOM 755 C C . MET A 1 93 ? 7.781 21.781 2.734 1 85.31 93 MET A C 1
ATOM 757 O O . MET A 1 93 ? 8.664 21.734 1.88 1 85.31 93 MET A O 1
ATOM 761 N N . ASP A 1 94 ? 7.02 22.766 2.857 1 79.75 94 ASP A N 1
ATOM 762 C CA . ASP A 1 94 ? 7.234 24.031 2.17 1 79.75 94 ASP A CA 1
ATOM 763 C C . ASP A 1 94 ? 7.344 25.188 3.166 1 79.75 94 ASP A C 1
ATOM 765 O O . ASP A 1 94 ? 7.684 24.969 4.332 1 79.75 94 ASP A O 1
ATOM 769 N N . LYS A 1 95 ? 7.164 26.406 2.67 1 72.94 95 LYS A N 1
ATOM 770 C CA . LYS A 1 95 ? 7.371 27.609 3.463 1 72.94 95 LYS A CA 1
ATOM 771 C C . LYS A 1 95 ? 6.492 27.609 4.707 1 72.94 95 LYS A C 1
ATOM 773 O O . LYS A 1 95 ? 6.914 28.062 5.777 1 72.94 95 LYS A O 1
ATOM 778 N N . CYS A 1 96 ? 5.289 27.047 4.66 1 69.94 96 CYS A N 1
ATOM 779 C CA . CYS A 1 96 ? 4.34 27.094 5.766 1 69.94 96 CYS A CA 1
ATOM 780 C C . CYS A 1 96 ? 4.695 26.047 6.82 1 69.94 96 CYS A C 1
ATOM 782 O O . CYS A 1 96 ? 4.211 26.109 7.953 1 69.94 96 CYS A O 1
ATOM 784 N N . THR A 1 97 ? 5.539 25.141 6.418 1 70.88 97 THR A N 1
ATOM 785 C CA . THR A 1 97 ? 5.914 24.078 7.34 1 70.88 97 THR A CA 1
ATOM 786 C C . THR A 1 97 ? 7.363 24.234 7.789 1 70.88 97 THR A C 1
ATOM 788 O O . THR A 1 97 ? 7.902 23.375 8.477 1 70.88 97 THR A O 1
ATOM 791 N N . LYS A 1 98 ? 7.988 25.266 7.355 1 71.25 98 LYS A N 1
ATOM 792 C CA . LYS A 1 98 ? 9.43 25.422 7.512 1 71.25 98 LYS A CA 1
ATOM 793 C C . LYS A 1 98 ? 9.836 25.359 8.977 1 71.25 98 LYS A C 1
ATOM 795 O O . LYS A 1 98 ? 10.922 24.875 9.312 1 71.25 98 LYS A O 1
ATOM 800 N N . ASP A 1 99 ? 8.992 25.719 9.836 1 77 99 ASP A N 1
ATOM 801 C CA . ASP A 1 99 ? 9.375 25.766 11.242 1 77 99 ASP A CA 1
ATOM 802 C C . ASP A 1 99 ? 8.82 24.562 12 1 77 99 ASP A C 1
ATOM 804 O O . ASP A 1 99 ? 8.844 24.531 13.234 1 77 99 ASP A O 1
ATOM 808 N N . THR A 1 100 ? 8.25 23.656 11.312 1 84.5 100 THR A N 1
ATOM 809 C CA . THR A 1 100 ? 7.664 22.469 11.938 1 84.5 100 THR A CA 1
ATOM 810 C C . THR A 1 100 ? 8.352 21.203 11.453 1 84.5 100 THR A C 1
ATOM 812 O O . THR A 1 100 ? 8.688 21.094 10.266 1 84.5 100 THR A O 1
ATOM 815 N N . SER A 1 101 ? 8.625 20.312 12.383 1 88.69 101 SER A N 1
ATOM 816 C CA . SER A 1 101 ? 9.195 19.031 11.977 1 88.69 101 SER A CA 1
ATOM 817 C C . SER A 1 101 ? 8.125 18.125 11.375 1 88.69 101 SER A C 1
ATOM 819 O O . SER A 1 101 ? 6.953 18.203 11.75 1 88.69 101 SER A O 1
ATOM 821 N N . VAL A 1 102 ? 8.5 17.328 10.5 1 91.75 102 VAL A N 1
ATOM 822 C CA . VAL A 1 102 ? 7.59 16.359 9.898 1 91.75 102 VAL A CA 1
ATOM 823 C C . VAL A 1 102 ? 7.023 15.445 10.984 1 91.75 102 VAL A C 1
ATOM 825 O O . VAL A 1 102 ? 5.859 15.039 10.922 1 91.75 102 VAL A O 1
ATOM 828 N N . GLU A 1 103 ? 7.805 15.172 12 1 93.56 103 GLU A N 1
ATOM 829 C CA . GLU A 1 103 ? 7.367 14.32 13.102 1 93.56 103 GLU A CA 1
ATOM 830 C C . GLU A 1 103 ? 6.176 14.938 13.836 1 93.56 103 GLU A C 1
ATOM 832 O O . GLU A 1 103 ? 5.223 14.234 14.18 1 93.56 103 GLU A O 1
ATOM 837 N N . GLU A 1 104 ? 6.25 16.188 14.039 1 92.5 104 GLU A N 1
ATOM 838 C CA . GLU A 1 104 ? 5.148 16.891 14.688 1 92.5 104 GLU A CA 1
ATOM 839 C C . GLU A 1 104 ? 3.875 16.828 13.852 1 92.5 104 GLU A C 1
ATOM 841 O O . GLU A 1 104 ? 2.779 16.672 14.391 1 92.5 104 GLU A O 1
ATOM 846 N N . ILE A 1 105 ? 4.062 17.031 12.586 1 93.06 105 ILE A N 1
ATOM 847 C CA . ILE A 1 105 ? 2.924 17 11.672 1 93.06 105 ILE A CA 1
ATOM 848 C C . ILE A 1 105 ? 2.295 15.602 11.688 1 93.06 105 ILE A C 1
ATOM 850 O O . ILE A 1 105 ? 1.075 15.469 11.805 1 93.06 105 ILE A O 1
ATOM 854 N N . VAL A 1 106 ? 3.109 14.547 11.648 1 95.31 106 VAL A N 1
ATOM 855 C CA . VAL A 1 106 ? 2.639 13.164 11.617 1 95.31 106 VAL A CA 1
ATOM 856 C C . VAL A 1 106 ? 1.907 12.844 12.922 1 95.31 106 VAL A C 1
ATOM 858 O O . VAL A 1 106 ? 0.845 12.219 12.906 1 95.31 106 VAL A O 1
ATOM 861 N N . GLU A 1 107 ? 2.445 13.266 14.023 1 95 107 GLU A N 1
ATOM 862 C CA . GLU A 1 107 ? 1.802 13.047 15.32 1 95 107 GLU A CA 1
ATOM 863 C C . GLU A 1 107 ? 0.418 13.688 15.359 1 95 107 GLU A C 1
ATOM 865 O O . GLU A 1 107 ? -0.542 13.07 15.828 1 95 107 GLU A O 1
ATOM 870 N N . HIS A 1 108 ? 0.359 14.898 14.875 1 94.19 108 HIS A N 1
ATOM 871 C CA . HIS A 1 108 ? -0.919 15.602 14.852 1 94.19 108 HIS A CA 1
ATOM 872 C C . HIS A 1 108 ? -1.938 14.859 13.984 1 94.19 108 HIS A C 1
ATOM 874 O O . HIS A 1 108 ? -3.088 14.68 14.391 1 94.19 108 HIS A O 1
ATOM 880 N N . ILE A 1 109 ? -1.527 14.484 12.812 1 94.88 109 ILE A N 1
ATOM 881 C CA . ILE A 1 109 ? -2.416 13.789 11.891 1 94.88 109 ILE A CA 1
ATOM 882 C C . ILE A 1 109 ? -2.861 12.461 12.516 1 94.88 109 ILE A C 1
ATOM 884 O O . ILE A 1 109 ? -4.027 12.078 12.398 1 94.88 109 ILE A O 1
ATOM 888 N N . TYR A 1 110 ? -1.991 11.727 13.148 1 96.44 110 TYR A N 1
ATOM 889 C CA . TYR A 1 110 ? -2.324 10.461 13.797 1 96.44 110 TYR A CA 1
ATOM 890 C C . TYR A 1 110 ? -3.42 10.656 14.836 1 96.44 110 TYR A C 1
ATOM 892 O O . TYR A 1 110 ? -4.383 9.891 14.883 1 96.44 110 TYR A O 1
ATOM 900 N N . GLN A 1 111 ? -3.26 11.656 15.656 1 94.88 111 GLN A N 1
ATOM 901 C CA . GLN A 1 111 ? -4.262 11.938 16.688 1 94.88 111 GLN A CA 1
ATOM 902 C C . GLN A 1 111 ? -5.609 12.281 16.047 1 94.88 111 GLN A C 1
ATOM 904 O O . GLN A 1 111 ? -6.652 11.812 16.5 1 94.88 111 GLN A O 1
ATOM 909 N N . ASP A 1 112 ? -5.582 13.172 15.055 1 94.38 112 ASP A N 1
ATOM 910 C CA . ASP A 1 112 ? -6.812 13.516 14.352 1 94.38 112 ASP A CA 1
ATOM 911 C C . ASP A 1 112 ? -7.48 12.273 13.766 1 94.38 112 ASP A C 1
ATOM 913 O O . ASP A 1 112 ? -8.695 12.102 13.883 1 94.38 112 ASP A O 1
ATOM 917 N N . CYS A 1 113 ? -6.664 11.461 13.148 1 93.5 113 CYS A N 1
ATOM 918 C CA . CYS A 1 113 ? -7.141 10.234 12.531 1 93.5 113 CYS A CA 1
ATOM 919 C C . CYS A 1 113 ? -7.789 9.32 13.57 1 93.5 113 CYS A C 1
ATOM 921 O O . CYS A 1 113 ? -8.883 8.797 13.344 1 93.5 113 CYS A O 1
ATOM 923 N N . GLN A 1 114 ? -7.133 9.109 14.688 1 93.81 114 GLN A N 1
ATOM 924 C CA . GLN A 1 114 ? -7.668 8.258 15.742 1 93.81 114 GLN A CA 1
ATOM 925 C C . GLN A 1 114 ? -9.023 8.758 16.219 1 93.81 114 GLN A C 1
ATOM 927 O O . GLN A 1 114 ? -9.945 7.973 16.422 1 93.81 114 GLN A O 1
ATOM 932 N N . ALA A 1 115 ? -9.109 10.016 16.375 1 93.81 115 ALA A N 1
ATOM 933 C CA . ALA A 1 115 ? -10.375 10.602 16.812 1 93.81 115 ALA A CA 1
ATOM 934 C C . ALA A 1 115 ? -11.477 10.359 15.789 1 93.81 115 ALA A C 1
ATOM 936 O O . ALA A 1 115 ? -12.609 10.023 16.156 1 93.81 115 ALA A O 1
ATOM 937 N N . ARG A 1 116 ? -11.172 10.516 14.508 1 92.38 116 ARG A N 1
ATOM 938 C CA . ARG A 1 116 ? -12.148 10.312 13.438 1 92.38 116 ARG A CA 1
ATOM 939 C C . ARG A 1 116 ? -12.602 8.859 13.383 1 92.38 116 ARG A C 1
ATOM 941 O O . ARG A 1 116 ? -13.797 8.586 13.234 1 92.38 116 ARG A O 1
ATOM 948 N N . LEU A 1 117 ? -11.664 7.949 13.5 1 91.06 117 LEU A N 1
ATOM 949 C CA . LEU A 1 117 ? -11.992 6.531 13.414 1 91.06 117 LEU A CA 1
ATOM 950 C C . LEU A 1 117 ? -12.82 6.086 14.609 1 91.06 117 LEU A C 1
ATOM 952 O O . LEU A 1 117 ? -13.703 5.234 14.484 1 91.06 117 LEU A O 1
ATOM 956 N N . GLU A 1 118 ? -12.523 6.586 15.75 1 88.31 118 GLU A N 1
ATOM 957 C CA . GLU A 1 118 ? -13.297 6.277 16.953 1 88.31 118 GLU A CA 1
ATOM 958 C C . GLU A 1 118 ? -14.75 6.723 16.797 1 88.31 118 GLU A C 1
ATOM 960 O O . GLU A 1 118 ? -15.664 6.062 17.312 1 88.31 118 GLU A O 1
ATOM 965 N N . SER A 1 119 ? -14.859 7.742 16.031 1 85.75 119 SER A N 1
ATOM 966 C CA . SER A 1 119 ? -16.203 8.281 15.859 1 85.75 119 SER A CA 1
ATOM 967 C C . SER A 1 119 ? -17 7.449 14.867 1 85.75 119 SER A C 1
ATOM 969 O O . SER A 1 119 ? -18.234 7.523 14.836 1 85.75 119 SER A O 1
ATOM 971 N N . LEU A 1 120 ? -16.406 6.754 13.992 1 78.06 120 LEU A N 1
ATOM 972 C CA . LEU A 1 120 ? -17.062 5.91 13 1 78.06 120 LEU A CA 1
ATOM 973 C C . LEU A 1 120 ? -17.5 4.586 13.609 1 78.06 120 LEU A C 1
ATOM 975 O O . LEU A 1 120 ? -18.312 3.865 13.031 1 78.06 120 LEU A O 1
ATOM 979 N N . GLY A 1 121 ? -16.859 4.059 14.719 1 61.38 121 GLY A N 1
ATOM 980 C CA . GLY A 1 121 ? -17.25 2.838 15.414 1 61.38 121 GLY A CA 1
ATOM 981 C C . GLY A 1 121 ? -18.266 3.074 16.516 1 61.38 121 GLY A C 1
ATOM 982 O O . GLY A 1 121 ? -19.281 2.402 16.578 1 61.38 121 GLY A O 1
ATOM 983 N N . MET B 1 1 ? -17.688 8.375 -1.632 1 49.44 1 MET B N 1
ATOM 984 C CA . MET B 1 1 ? -16.641 7.77 -0.799 1 49.44 1 MET B CA 1
ATOM 985 C C . MET B 1 1 ? -16.422 6.312 -1.189 1 49.44 1 MET B C 1
ATOM 987 O O . MET B 1 1 ? -17.344 5.496 -1.117 1 49.44 1 MET B O 1
ATOM 991 N N . THR B 1 2 ? -15.453 6.043 -2.256 1 64.75 2 THR B N 1
ATOM 992 C CA . THR B 1 2 ? -15.445 4.707 -2.842 1 64.75 2 THR B CA 1
ATOM 993 C C . THR B 1 2 ? -14.625 3.746 -1.987 1 64.75 2 THR B C 1
ATOM 995 O O . THR B 1 2 ? -13.586 4.125 -1.441 1 64.75 2 THR B O 1
ATOM 998 N N . ALA B 1 3 ? -15.258 2.689 -1.551 1 79.06 3 ALA B N 1
ATOM 999 C CA . ALA B 1 3 ? -14.68 1.57 -0.814 1 79.06 3 ALA B CA 1
ATOM 1000 C C . ALA B 1 3 ? -13.797 0.715 -1.721 1 79.06 3 ALA B C 1
ATOM 1002 O O . ALA B 1 3 ? -13.938 0.75 -2.945 1 79.06 3 ALA B O 1
ATOM 1003 N N . ILE B 1 4 ? -12.703 0.287 -1.188 1 90.38 4 ILE B N 1
ATOM 1004 C CA . ILE B 1 4 ? -12.031 -0.833 -1.844 1 90.38 4 ILE B CA 1
ATOM 1005 C C . ILE B 1 4 ? -12.82 -2.119 -1.592 1 90.38 4 ILE B C 1
ATOM 1007 O O . ILE B 1 4 ? -12.766 -2.682 -0.496 1 90.38 4 ILE B O 1
ATOM 1011 N N . THR B 1 5 ? -13.531 -2.574 -2.635 1 87.19 5 THR B N 1
ATOM 1012 C CA . THR B 1 5 ? -14.562 -3.586 -2.461 1 87.19 5 THR B CA 1
ATOM 1013 C C . THR B 1 5 ? -14.008 -4.98 -2.74 1 87.19 5 THR B C 1
ATOM 1015 O O . THR B 1 5 ? -14.578 -5.98 -2.299 1 87.19 5 THR B O 1
ATOM 1018 N N . GLN B 1 6 ? -13 -5.02 -3.547 1 91.38 6 GLN B N 1
ATOM 1019 C CA . GLN B 1 6 ? -12.43 -6.316 -3.895 1 91.38 6 GLN B CA 1
ATOM 1020 C C . GLN B 1 6 ? -10.969 -6.406 -3.463 1 91.38 6 GLN B C 1
ATOM 1022 O O . GLN B 1 6 ? -10.156 -5.535 -3.795 1 91.38 6 GLN B O 1
ATOM 1027 N N . ILE B 1 7 ? -10.711 -7.402 -2.748 1 95.06 7 ILE B N 1
ATOM 1028 C CA . ILE B 1 7 ? -9.352 -7.676 -2.291 1 95.06 7 ILE B CA 1
ATOM 1029 C C . ILE B 1 7 ? -8.953 -9.094 -2.686 1 95.06 7 ILE B C 1
ATOM 1031 O O . ILE B 1 7 ? -9.703 -10.047 -2.457 1 95.06 7 ILE B O 1
ATOM 1035 N N . ILE B 1 8 ?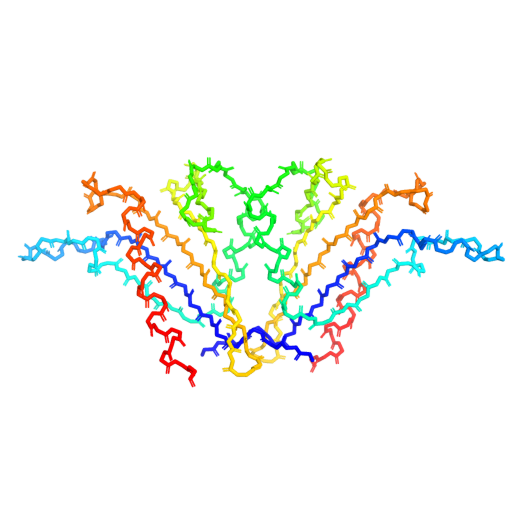 -7.805 -9.219 -3.316 1 96.31 8 ILE B N 1
ATOM 1036 C CA . ILE B 1 8 ? -7.27 -10.531 -3.67 1 96.31 8 ILE B CA 1
ATOM 1037 C C . ILE B 1 8 ? -5.793 -10.602 -3.281 1 96.31 8 ILE B C 1
ATOM 1039 O O . ILE B 1 8 ? -4.984 -9.789 -3.729 1 96.31 8 ILE B O 1
ATOM 1043 N N . ASN B 1 9 ? -5.438 -11.562 -2.484 1 97.31 9 ASN B N 1
ATOM 1044 C CA . ASN B 1 9 ? -4.055 -11.773 -2.068 1 97.31 9 ASN B CA 1
ATOM 1045 C C . ASN B 1 9 ? -3.498 -13.078 -2.631 1 97.31 9 ASN B C 1
ATOM 1047 O O . ASN B 1 9 ? -3.994 -14.164 -2.311 1 97.31 9 ASN B O 1
ATOM 1051 N N . TYR B 1 10 ? -2.518 -12.992 -3.445 1 96.75 10 TYR B N 1
ATOM 1052 C CA . TYR B 1 10 ? -1.844 -14.164 -3.988 1 96.75 10 TYR B CA 1
ATOM 1053 C C . TYR B 1 10 ? -0.593 -14.5 -3.184 1 96.75 10 TYR B C 1
ATOM 1055 O O . TYR B 1 10 ? 0.225 -13.617 -2.904 1 96.75 10 TYR B O 1
ATOM 1063 N N . THR B 1 11 ? -0.449 -15.711 -2.791 1 95.62 11 THR B N 1
ATOM 1064 C CA . THR B 1 11 ? 0.795 -16.234 -2.232 1 95.62 11 THR B CA 1
ATOM 1065 C C . THR B 1 11 ? 1.277 -17.438 -3.018 1 95.62 11 THR B C 1
ATOM 1067 O O . THR B 1 11 ? 0.523 -18.391 -3.219 1 95.62 11 THR B O 1
ATOM 1070 N N . VAL B 1 12 ? 2.447 -17.312 -3.562 1 92.81 12 VAL B N 1
ATOM 1071 C CA . VAL B 1 12 ? 3.08 -18.438 -4.242 1 92.81 12 VAL B CA 1
ATOM 1072 C C . VAL B 1 12 ? 4.148 -19.062 -3.336 1 92.81 12 VAL B C 1
ATOM 1074 O O . VAL B 1 12 ? 5.121 -18.391 -2.973 1 92.81 12 VAL B O 1
ATOM 1077 N N . ARG B 1 13 ? 3.932 -20.188 -2.92 1 85.5 13 ARG B N 1
ATOM 1078 C CA . ARG B 1 13 ? 4.887 -20.891 -2.068 1 85.5 13 ARG B CA 1
ATOM 1079 C C . ARG B 1 13 ? 4.828 -22.391 -2.299 1 85.5 13 ARG B C 1
ATOM 1081 O O . ARG B 1 13 ? 3.75 -22.953 -2.523 1 85.5 13 ARG B O 1
ATOM 1088 N N . CYS B 1 14 ? 5.98 -23.031 -2.551 1 70.94 14 CYS B N 1
ATOM 1089 C CA . CYS B 1 14 ? 6 -24.484 -2.627 1 70.94 14 CYS B CA 1
ATOM 1090 C C . CYS B 1 14 ? 5.383 -25.109 -1.378 1 70.94 14 CYS B C 1
ATOM 1092 O O . CYS B 1 14 ? 5.645 -24.656 -0.262 1 70.94 14 CYS B O 1
ATOM 1094 N N . PRO B 1 15 ? 4.328 -25.984 -1.704 1 60.22 15 PRO B N 1
ATOM 1095 C CA . PRO B 1 15 ? 3.746 -26.641 -0.524 1 60.22 15 PRO B CA 1
ATOM 1096 C C . PRO B 1 15 ? 4.793 -27.344 0.339 1 60.22 15 PRO B C 1
ATOM 1098 O O . PRO B 1 15 ? 5.82 -27.797 -0.174 1 60.22 15 PRO B O 1
ATOM 1101 N N . HIS B 1 16 ? 4.688 -26.969 1.662 1 56.81 16 HIS B N 1
ATOM 1102 C CA . HIS B 1 16 ? 5.512 -27.766 2.574 1 56.81 16 HIS B CA 1
ATOM 1103 C C . HIS B 1 16 ? 5.312 -29.25 2.352 1 56.81 16 HIS B C 1
ATOM 1105 O O . HIS B 1 16 ? 6.211 -30.047 2.619 1 56.81 16 HIS B O 1
ATOM 1111 N N . TYR B 1 17 ? 4.039 -29.562 2.012 1 50.38 17 TYR B N 1
ATOM 1112 C CA . TYR B 1 17 ? 3.779 -31 1.93 1 50.38 17 TYR B CA 1
ATOM 1113 C C . TYR B 1 17 ? 4.035 -31.516 0.52 1 50.38 17 TYR B C 1
ATOM 1115 O O . TYR B 1 17 ? 3.584 -30.922 -0.46 1 50.38 17 TYR B O 1
ATOM 1123 N N . GLN B 1 18 ? 5.234 -31.984 0.325 1 48.03 18 GLN B N 1
ATOM 1124 C CA . GLN B 1 18 ? 5.621 -32.688 -0.885 1 48.03 18 GLN B CA 1
ATOM 1125 C C . GLN B 1 18 ? 4.594 -33.781 -1.242 1 48.03 18 GLN B C 1
ATOM 1127 O O . GLN B 1 18 ? 4.344 -34.688 -0.456 1 48.03 18 GLN B O 1
ATOM 1132 N N . ASP B 1 19 ? 3.393 -33.469 -1.645 1 48.59 19 ASP B N 1
ATOM 1133 C CA . ASP B 1 19 ? 2.721 -34.656 -2.152 1 48.59 19 ASP B CA 1
ATOM 1134 C C . ASP B 1 19 ? 3.58 -35.375 -3.191 1 48.59 19 ASP B C 1
ATOM 1136 O O . ASP B 1 19 ? 4.031 -34.75 -4.16 1 48.59 19 ASP B O 1
ATOM 1140 N N . GLN B 1 20 ? 4.184 -36.5 -2.793 1 51 20 GLN B N 1
ATOM 1141 C CA . GLN B 1 20 ? 5.047 -37.406 -3.525 1 51 20 GLN B CA 1
ATOM 1142 C C . GLN B 1 20 ? 4.57 -37.594 -4.965 1 51 20 GLN B C 1
ATOM 1144 O O . GLN B 1 20 ? 5.344 -38 -5.836 1 51 20 GLN B O 1
ATOM 1149 N N . SER B 1 21 ? 3.299 -37.656 -5.133 1 51.88 21 SER B N 1
ATOM 1150 C CA . SER B 1 21 ? 2.908 -38.281 -6.395 1 51.88 21 SER B CA 1
ATOM 1151 C C . SER B 1 21 ? 2.961 -37.281 -7.543 1 51.88 21 SER B C 1
ATOM 1153 O O . SER B 1 21 ? 3.035 -37.656 -8.711 1 51.88 21 SER B O 1
ATOM 1155 N N . ALA B 1 22 ? 2.555 -36 -7.266 1 54.47 22 ALA B N 1
ATOM 1156 C CA . ALA B 1 22 ? 2.506 -35.125 -8.43 1 54.47 22 ALA B CA 1
ATOM 1157 C C . ALA B 1 22 ? 3.578 -34.031 -8.336 1 54.47 22 ALA B C 1
ATOM 1159 O O . ALA B 1 22 ? 3.959 -33.625 -7.238 1 54.47 22 ALA B O 1
ATOM 1160 N N . GLU B 1 23 ? 4.402 -34 -9.289 1 55.72 23 GLU B N 1
ATOM 1161 C CA . GLU B 1 23 ? 5.441 -32.969 -9.414 1 55.72 23 GLU B CA 1
ATOM 1162 C C . GLU B 1 23 ? 4.914 -31.609 -9.023 1 55.72 23 GLU B C 1
ATOM 1164 O O . GLU B 1 23 ? 3.896 -31.141 -9.555 1 55.72 23 GLU B O 1
ATOM 1169 N N . ALA B 1 24 ? 5.191 -31.234 -7.836 1 55.34 24 ALA B N 1
ATOM 1170 C CA . ALA B 1 24 ? 4.762 -29.938 -7.301 1 55.34 24 ALA B CA 1
ATOM 1171 C C . ALA B 1 24 ? 5.16 -28.797 -8.234 1 55.34 24 ALA B C 1
ATOM 1173 O O . ALA B 1 24 ? 6.328 -28.688 -8.609 1 55.34 24 ALA B O 1
ATOM 1174 N N . THR B 1 25 ? 4.238 -28.359 -9.102 1 65.44 25 THR B N 1
ATOM 1175 C CA . THR B 1 25 ? 4.496 -27.141 -9.867 1 65.44 25 THR B CA 1
ATOM 1176 C C . THR B 1 25 ? 4.004 -25.906 -9.109 1 65.44 25 THR B C 1
ATOM 1178 O O . THR B 1 25 ? 3.086 -26 -8.297 1 65.44 25 THR B O 1
ATOM 1181 N N . TRP B 1 26 ? 4.719 -24.812 -9.242 1 69.06 26 TRP B N 1
ATOM 1182 C CA . TRP B 1 26 ? 4.371 -23.562 -8.555 1 69.06 26 TRP B CA 1
ATOM 1183 C C . TRP B 1 26 ? 2.928 -23.172 -8.852 1 69.06 26 TRP B C 1
ATOM 1185 O O . TRP B 1 26 ? 2.268 -22.547 -8.016 1 69.06 26 TRP B O 1
ATOM 1195 N N . ARG B 1 27 ? 2.369 -23.516 -9.953 1 71.06 27 ARG B N 1
ATOM 1196 C CA . ARG B 1 27 ? 1.019 -23.141 -10.359 1 71.06 27 ARG B CA 1
ATOM 1197 C C . ARG B 1 27 ? -0.024 -23.781 -9.445 1 71.06 27 ARG B C 1
ATOM 1199 O O . ARG B 1 27 ? -1.073 -23.188 -9.188 1 71.06 27 ARG B O 1
ATOM 1206 N N . ASN B 1 28 ? 0.421 -24.953 -8.961 1 70.12 28 ASN B N 1
ATOM 1207 C CA . ASN B 1 28 ? -0.487 -25.641 -8.047 1 70.12 28 ASN B CA 1
ATOM 1208 C C . ASN B 1 28 ? -0.331 -25.141 -6.613 1 70.12 28 ASN B C 1
ATOM 1210 O O . ASN B 1 28 ? -1.083 -25.531 -5.723 1 70.12 28 ASN B O 1
ATOM 1214 N N . HIS B 1 29 ? 0.489 -24.156 -6.516 1 80.31 29 HIS B N 1
ATOM 1215 C CA . HIS B 1 29 ? 0.785 -23.703 -5.164 1 80.31 29 HIS B CA 1
ATOM 1216 C C . HIS B 1 29 ? 0.502 -22.219 -5.004 1 80.31 29 HIS B C 1
ATOM 1218 O O . HIS B 1 29 ? 1.229 -21.516 -4.301 1 80.31 29 HIS B O 1
ATOM 1224 N N . ILE B 1 30 ? -0.362 -21.828 -5.762 1 89 30 ILE B N 1
ATOM 1225 C CA . ILE B 1 30 ? -0.867 -20.469 -5.609 1 89 30 ILE B CA 1
ATOM 1226 C C . ILE B 1 30 ? -2.021 -20.453 -4.609 1 89 30 ILE B C 1
ATOM 1228 O O . ILE B 1 30 ? -3.027 -21.141 -4.805 1 89 30 ILE B O 1
ATOM 1232 N N . GLU B 1 31 ? -1.788 -19.828 -3.504 1 91.5 31 GLU B N 1
ATOM 1233 C CA . GLU B 1 31 ? -2.846 -19.578 -2.525 1 91.5 31 GLU B CA 1
ATOM 1234 C C . GLU B 1 31 ? -3.494 -18.219 -2.742 1 91.5 31 GLU B C 1
ATOM 1236 O O . GLU B 1 31 ? -2.799 -17.219 -2.93 1 91.5 31 GLU B O 1
ATOM 1241 N N . ILE B 1 32 ? -4.848 -18.25 -2.738 1 94.12 32 ILE B N 1
ATOM 1242 C CA . ILE B 1 32 ? -5.586 -17 -2.91 1 94.12 32 ILE B CA 1
ATOM 1243 C C . ILE B 1 32 ? -6.469 -16.75 -1.688 1 94.12 32 ILE B C 1
ATOM 1245 O O . ILE B 1 32 ? -7.137 -17.672 -1.2 1 94.12 32 ILE B O 1
ATOM 1249 N N . ASN B 1 33 ? -6.41 -15.578 -1.171 1 94 33 ASN B N 1
ATOM 1250 C CA . ASN B 1 33 ? -7.348 -15.18 -0.125 1 94 33 ASN B CA 1
ATOM 1251 C C . ASN B 1 33 ? -7.895 -13.781 -0.361 1 94 33 ASN B C 1
ATOM 1253 O O . ASN B 1 33 ? -7.406 -13.055 -1.233 1 94 33 ASN B O 1
ATOM 1257 N N . HIS B 1 34 ? -8.977 -13.422 0.422 1 94.38 34 HIS B N 1
ATOM 1258 C CA . HIS B 1 34 ? -9.664 -12.164 0.156 1 94.38 34 HIS B CA 1
ATOM 1259 C C . HIS B 1 34 ? -9.734 -11.297 1.41 1 94.38 34 HIS B C 1
ATOM 1261 O O . HIS B 1 34 ? -10.648 -10.484 1.558 1 94.38 34 HIS B O 1
ATOM 1267 N N . SER B 1 35 ? -8.766 -11.461 2.26 1 93.75 35 SER B N 1
ATOM 1268 C CA . SER B 1 35 ? -8.742 -10.75 3.535 1 93.75 35 SER B CA 1
ATOM 1269 C C . SER B 1 35 ? -8.156 -9.352 3.385 1 93.75 35 SER B C 1
ATOM 1271 O O . SER B 1 35 ? -7.027 -9.195 2.92 1 93.75 35 SER B O 1
ATOM 1273 N N . ALA B 1 36 ? -8.914 -8.414 3.867 1 94.38 36 ALA B N 1
ATOM 1274 C CA . ALA B 1 36 ? -8.406 -7.047 3.9 1 94.38 36 ALA B CA 1
ATOM 1275 C C . ALA B 1 36 ? -7.246 -6.918 4.883 1 94.38 36 ALA B C 1
ATOM 1277 O O . ALA B 1 36 ? -6.289 -6.18 4.629 1 94.38 36 ALA B O 1
ATOM 1278 N N . GLU B 1 37 ? -7.309 -7.625 5.945 1 93.75 37 GLU B N 1
ATOM 1279 C CA . GLU B 1 37 ? -6.254 -7.586 6.953 1 93.75 37 GLU B CA 1
ATOM 1280 C C . GLU B 1 37 ? -4.922 -8.055 6.375 1 93.75 37 GLU B C 1
ATOM 1282 O O . GLU B 1 37 ? -3.885 -7.426 6.598 1 93.75 37 GLU B O 1
ATOM 1287 N N . ILE B 1 38 ? -4.938 -9.086 5.664 1 95.75 38 ILE B N 1
ATOM 1288 C CA . ILE B 1 38 ? -3.721 -9.617 5.055 1 95.75 38 ILE B CA 1
ATOM 1289 C C . ILE B 1 38 ? -3.146 -8.602 4.074 1 95.75 38 ILE B C 1
ATOM 1291 O O . ILE B 1 38 ? -1.945 -8.328 4.086 1 95.75 38 ILE B O 1
ATOM 1295 N N . ALA B 1 39 ? -4 -8.039 3.205 1 97.06 39 ALA B N 1
ATOM 1296 C CA . ALA B 1 39 ? -3.543 -7.047 2.234 1 97.06 39 ALA B CA 1
ATOM 1297 C C . ALA B 1 39 ? -2.889 -5.855 2.93 1 97.06 39 ALA B C 1
ATOM 1299 O O . ALA B 1 39 ? -1.781 -5.449 2.57 1 97.06 39 ALA B O 1
ATOM 1300 N N . LEU B 1 40 ? -3.547 -5.371 3.947 1 96.75 40 LEU B N 1
ATOM 1301 C CA . LEU B 1 40 ? -3.066 -4.176 4.633 1 96.75 40 LEU B CA 1
ATOM 1302 C C . LEU B 1 40 ? -1.797 -4.473 5.422 1 96.75 40 LEU B C 1
ATOM 1304 O O . LEU B 1 40 ? -0.892 -3.639 5.488 1 96.75 40 LEU B O 1
ATOM 1308 N N . ASP B 1 41 ? -1.721 -5.582 6.051 1 95.56 41 ASP B N 1
ATOM 1309 C CA . ASP B 1 41 ? -0.5 -5.996 6.738 1 95.56 41 ASP B CA 1
ATOM 1310 C C . ASP B 1 41 ? 0.673 -6.082 5.766 1 95.56 41 ASP B C 1
ATOM 1312 O O . ASP B 1 41 ? 1.782 -5.645 6.078 1 95.56 41 ASP B O 1
ATOM 1316 N N . ARG B 1 42 ? 0.458 -6.672 4.633 1 96.81 42 ARG B N 1
ATOM 1317 C CA . ARG B 1 42 ? 1.497 -6.766 3.611 1 96.81 42 ARG B CA 1
ATOM 1318 C C . ARG B 1 42 ? 1.979 -5.383 3.193 1 96.81 42 ARG B C 1
ATOM 1320 O O . ARG B 1 42 ? 3.184 -5.117 3.176 1 96.81 42 ARG B O 1
ATOM 1327 N N . LEU B 1 43 ? 1.024 -4.516 2.869 1 97.19 43 LEU B N 1
ATOM 1328 C CA . LEU B 1 43 ? 1.378 -3.174 2.422 1 97.19 43 LEU B CA 1
ATOM 1329 C C . LEU B 1 43 ? 2.17 -2.434 3.492 1 97.19 43 LEU B C 1
ATOM 1331 O O . LEU B 1 43 ? 3.152 -1.752 3.186 1 97.19 43 LEU B O 1
ATOM 1335 N N . SER B 1 44 ? 1.726 -2.596 4.707 1 96.12 44 SER B N 1
ATOM 1336 C CA . SER B 1 44 ? 2.412 -1.939 5.812 1 96.12 44 SER B CA 1
ATOM 1337 C C . SER B 1 44 ? 3.838 -2.461 5.969 1 96.12 44 SER B C 1
ATOM 1339 O O . SER B 1 44 ? 4.773 -1.679 6.152 1 96.12 44 SER B O 1
ATOM 1341 N N . LYS B 1 45 ? 4 -3.727 5.938 1 95 45 LYS B N 1
ATOM 1342 C CA . LYS B 1 45 ? 5.32 -4.336 6.051 1 95 45 LYS B CA 1
ATOM 1343 C C . LYS B 1 45 ? 6.234 -3.889 4.914 1 95 45 LYS B C 1
ATOM 1345 O O . LYS B 1 45 ? 7.398 -3.551 5.141 1 95 45 LYS B O 1
ATOM 1350 N N . TRP B 1 46 ? 5.691 -3.867 3.723 1 94.38 46 TRP B N 1
ATOM 1351 C CA . TRP B 1 46 ? 6.473 -3.486 2.551 1 94.38 46 TRP B CA 1
ATOM 1352 C C . TRP B 1 46 ? 6.836 -2.006 2.596 1 94.38 46 TRP B C 1
ATOM 1354 O O . TRP B 1 46 ? 7.898 -1.606 2.115 1 94.38 46 TRP B O 1
ATOM 1364 N N . HIS B 1 47 ? 5.93 -1.213 3.104 1 95.12 47 HIS B N 1
ATOM 1365 C CA . HIS B 1 47 ? 6.254 0.195 3.307 1 95.12 47 HIS B CA 1
ATOM 1366 C C . HIS B 1 47 ? 7.398 0.36 4.301 1 95.12 47 HIS B C 1
ATOM 1368 O O . HIS B 1 47 ? 8.305 1.166 4.078 1 95.12 47 HIS B O 1
ATOM 1374 N N . ALA B 1 48 ? 7.312 -0.415 5.355 1 94.81 48 ALA B N 1
ATOM 1375 C CA . ALA B 1 48 ? 8.336 -0.324 6.395 1 94.81 48 ALA B CA 1
ATOM 1376 C C . ALA B 1 48 ? 9.68 -0.846 5.891 1 94.81 48 ALA B C 1
ATOM 1378 O O . ALA B 1 48 ? 10.734 -0.308 6.242 1 94.81 48 ALA B O 1
ATOM 1379 N N . HIS B 1 49 ? 9.594 -1.887 5.086 1 94.12 49 HIS B N 1
ATOM 1380 C CA . HIS B 1 49 ? 10.758 -2.516 4.48 1 94.12 49 HIS B CA 1
ATOM 1381 C C . HIS B 1 49 ? 10.578 -2.697 2.979 1 94.12 49 HIS B C 1
ATOM 1383 O O . HIS B 1 49 ? 10.148 -3.762 2.525 1 94.12 49 HIS B O 1
ATOM 1389 N N . SER B 1 50 ? 10.961 -1.789 2.195 1 92.88 50 SER B N 1
ATOM 1390 C CA . SER B 1 50 ? 10.57 -1.709 0.792 1 92.88 50 SER B CA 1
ATOM 1391 C C . SER B 1 50 ? 11.352 -2.705 -0.058 1 92.88 50 SER B C 1
ATOM 1393 O O . SER B 1 50 ? 10.969 -2.998 -1.192 1 92.88 50 SER B O 1
ATOM 1395 N N . GLY B 1 51 ? 12.484 -3.238 0.534 1 94.69 51 GLY B N 1
ATOM 1396 C CA . GLY B 1 51 ? 13.297 -4.125 -0.278 1 94.69 51 GLY B CA 1
ATOM 1397 C C . GLY B 1 51 ? 13.891 -3.438 -1.496 1 94.69 51 GLY B C 1
ATOM 1398 O O . GLY B 1 51 ? 14.102 -2.223 -1.49 1 94.69 51 GLY B O 1
ATOM 1399 N N . ASN B 1 52 ? 14.258 -4.273 -2.506 1 95.75 52 ASN B N 1
ATOM 1400 C CA . ASN B 1 52 ? 14.867 -3.756 -3.727 1 95.75 52 ASN B CA 1
ATOM 1401 C C . ASN B 1 52 ? 13.945 -3.938 -4.93 1 95.75 52 ASN B C 1
ATOM 1403 O O . ASN B 1 52 ? 13.32 -4.988 -5.09 1 95.75 52 ASN B O 1
ATOM 1407 N N . ARG B 1 53 ? 13.797 -2.877 -5.633 1 96.25 53 ARG B N 1
ATOM 1408 C CA . ARG B 1 53 ? 13.094 -3.002 -6.902 1 96.25 53 ARG B CA 1
ATOM 1409 C C . ARG B 1 53 ? 13.82 -3.957 -7.844 1 96.25 53 ARG B C 1
ATOM 1411 O O . ARG B 1 53 ? 15.016 -3.781 -8.109 1 96.25 53 ARG B O 1
ATOM 1418 N N . VAL B 1 54 ? 13.203 -4.898 -8.406 1 96.56 54 VAL B N 1
ATOM 1419 C CA . VAL B 1 54 ? 13.859 -5.93 -9.195 1 96.56 54 VAL B CA 1
ATOM 1420 C C . VAL B 1 54 ? 13.492 -5.766 -10.672 1 96.56 54 VAL B C 1
ATOM 1422 O O . VAL B 1 54 ? 14.367 -5.758 -11.539 1 96.56 54 VAL B O 1
ATOM 1425 N N . PHE B 1 55 ? 12.219 -5.688 -11.008 1 96.38 55 PHE B N 1
ATOM 1426 C CA . PHE B 1 55 ? 11.781 -5.469 -12.383 1 96.38 55 PHE B CA 1
ATOM 1427 C C . PHE B 1 55 ? 10.367 -4.91 -12.414 1 96.38 55 PHE B C 1
ATOM 1429 O O . PHE B 1 55 ? 9.742 -4.734 -11.367 1 96.38 55 PHE B O 1
ATOM 1436 N N . CYS B 1 56 ? 9.922 -4.52 -13.508 1 96.62 56 CYS B N 1
ATOM 1437 C CA . CYS B 1 56 ? 8.57 -4.031 -13.758 1 96.62 56 CYS B CA 1
ATOM 1438 C C . CYS B 1 56 ? 7.938 -4.766 -14.938 1 96.62 56 CYS B C 1
ATOM 1440 O O . CYS B 1 56 ? 8.547 -4.883 -16 1 96.62 56 CYS B O 1
ATOM 1442 N N . PHE B 1 57 ? 6.871 -5.344 -14.68 1 94.31 57 PHE B N 1
ATOM 1443 C CA . PHE B 1 57 ? 6.035 -5.953 -15.703 1 94.31 57 PHE B CA 1
ATOM 1444 C C . PHE B 1 57 ? 4.77 -5.141 -15.93 1 94.31 57 PHE B C 1
ATOM 1446 O O . PHE B 1 57 ? 3.926 -5.031 -15.039 1 94.31 57 PHE B O 1
ATOM 1453 N N . GLN B 1 58 ? 4.742 -4.488 -17.125 1 90.56 58 GLN B N 1
ATOM 1454 C CA . GLN B 1 58 ? 3.688 -3.51 -17.375 1 90.56 58 GLN B CA 1
ATOM 1455 C C . GLN B 1 58 ? 3.709 -2.404 -16.328 1 90.56 58 GLN B C 1
ATOM 1457 O O . GLN B 1 58 ? 4.711 -1.701 -16.172 1 90.56 58 GLN B O 1
ATOM 1462 N N . ASN B 1 59 ? 2.875 -2.291 -15.477 1 90.38 59 ASN B N 1
ATOM 1463 C CA . ASN B 1 59 ? 2.857 -1.26 -14.438 1 90.38 59 ASN B CA 1
ATOM 1464 C C . ASN B 1 59 ? 2.949 -1.866 -13.047 1 90.38 59 ASN B C 1
ATOM 1466 O O . ASN B 1 59 ? 2.713 -1.179 -12.047 1 90.38 59 ASN B O 1
ATOM 1470 N N . ILE B 1 60 ? 3.377 -3.104 -13.117 1 96 60 ILE B N 1
ATOM 1471 C CA . ILE B 1 60 ? 3.5 -3.807 -11.844 1 96 60 ILE B CA 1
ATOM 1472 C C . ILE B 1 60 ? 4.965 -3.865 -11.43 1 96 60 ILE B C 1
ATOM 1474 O O . ILE B 1 60 ? 5.758 -4.602 -12.023 1 96 60 ILE B O 1
ATOM 1478 N N . VAL B 1 61 ? 5.348 -3.082 -10.461 1 97.88 61 VAL B N 1
ATOM 1479 C CA . VAL B 1 61 ? 6.715 -3.092 -9.945 1 97.88 61 VAL B CA 1
ATOM 1480 C C . VAL B 1 61 ? 6.887 -4.238 -8.953 1 97.88 61 VAL B C 1
ATOM 1482 O O . VAL B 1 61 ? 6.09 -4.387 -8.023 1 97.88 61 VAL B O 1
ATOM 1485 N N . VAL B 1 62 ? 7.879 -5.047 -9.164 1 97.94 62 VAL B N 1
ATOM 1486 C CA . VAL B 1 62 ? 8.18 -6.168 -8.281 1 97.94 62 VAL B CA 1
ATOM 1487 C C . VAL B 1 62 ? 9.438 -5.863 -7.469 1 97.94 62 VAL B C 1
ATOM 1489 O O . VAL B 1 62 ? 10.453 -5.445 -8.023 1 97.94 62 VAL B O 1
ATOM 1492 N N . ARG B 1 63 ? 9.305 -6.031 -6.211 1 97.88 63 ARG B N 1
ATOM 1493 C CA . ARG B 1 63 ? 10.422 -5.812 -5.293 1 97.88 63 ARG B CA 1
ATOM 1494 C C . ARG B 1 63 ? 10.773 -7.094 -4.543 1 97.88 63 ARG B C 1
ATOM 1496 O O . ARG B 1 63 ? 9.922 -7.977 -4.387 1 97.88 63 ARG B O 1
ATOM 1503 N N . LYS B 1 64 ? 11.945 -7.168 -4.098 1 96.5 64 LYS B N 1
ATOM 1504 C CA . LYS B 1 64 ? 12.398 -8.328 -3.332 1 96.5 64 LYS B CA 1
ATOM 1505 C C . LYS B 1 64 ? 12.766 -7.934 -1.904 1 96.5 64 LYS B C 1
ATOM 1507 O O . LYS B 1 64 ? 13.516 -6.98 -1.689 1 96.5 64 LYS B O 1
ATOM 1512 N N . ALA B 1 65 ? 12.109 -8.57 -0.996 1 93.81 65 ALA B N 1
ATOM 1513 C CA . ALA B 1 65 ? 12.508 -8.453 0.405 1 93.81 65 ALA B CA 1
ATOM 1514 C C . ALA B 1 65 ? 13.602 -9.461 0.745 1 93.81 65 ALA B C 1
ATOM 1516 O O . ALA B 1 65 ? 13.328 -10.648 0.936 1 93.81 65 ALA B O 1
ATOM 1517 N N . GLU B 1 66 ? 14.781 -9.016 0.95 1 88.62 66 GLU B N 1
ATOM 1518 C CA . GLU B 1 66 ? 15.93 -9.891 1.134 1 88.62 66 GLU B CA 1
ATOM 1519 C C . GL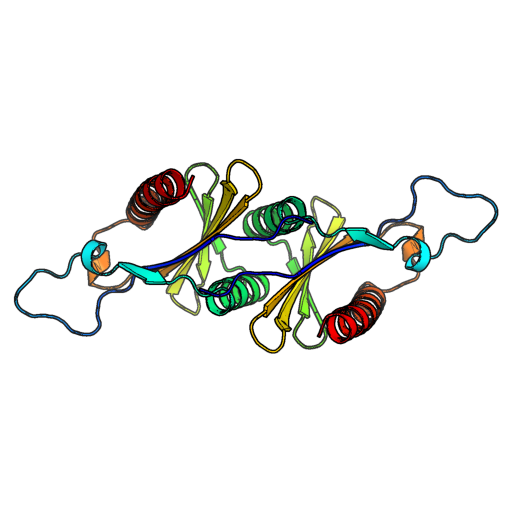U B 1 66 ? 15.82 -10.68 2.432 1 88.62 66 GLU B C 1
ATOM 1521 O O . GLU B 1 66 ? 16.188 -11.859 2.48 1 88.62 66 GLU B O 1
ATOM 1526 N N . LYS B 1 67 ? 15.312 -10.008 3.414 1 86.19 67 LYS B N 1
ATOM 1527 C CA . LYS B 1 67 ? 15.227 -10.656 4.719 1 86.19 67 LYS B CA 1
ATOM 1528 C C . LYS B 1 67 ? 14.281 -11.852 4.676 1 86.19 67 LYS B C 1
ATOM 1530 O O . LYS B 1 67 ? 14.555 -12.891 5.281 1 86.19 67 LYS B O 1
ATOM 1535 N N . GLU B 1 68 ? 13.211 -11.742 3.885 1 86.06 68 GLU B N 1
ATOM 1536 C CA . GLU B 1 68 ? 12.219 -12.805 3.805 1 86.06 68 GLU B CA 1
ATOM 1537 C C . GLU B 1 68 ? 12.422 -13.656 2.557 1 86.06 68 GLU B C 1
ATOM 1539 O O . GLU B 1 68 ? 11.758 -14.68 2.377 1 86.06 68 GLU B O 1
ATOM 1544 N N . GLU B 1 69 ? 13.336 -13.266 1.742 1 87.81 69 GLU B N 1
ATOM 1545 C CA . GLU B 1 69 ? 13.578 -13.945 0.474 1 87.81 69 GLU B CA 1
ATOM 1546 C C . GLU B 1 69 ? 12.281 -14.117 -0.317 1 87.81 69 GLU B C 1
ATOM 1548 O O . GLU B 1 69 ? 11.969 -15.211 -0.78 1 87.81 69 GLU B O 1
ATOM 1553 N N . ALA B 1 70 ? 11.547 -13.117 -0.346 1 94.44 70 ALA B N 1
ATOM 1554 C CA . ALA B 1 70 ? 10.258 -13.109 -1.043 1 94.44 70 ALA B CA 1
ATOM 1555 C C . ALA B 1 70 ? 10.141 -11.898 -1.959 1 94.44 70 ALA B C 1
ATOM 1557 O O . ALA B 1 70 ? 10.758 -10.859 -1.711 1 94.44 70 ALA B O 1
ATOM 1558 N N . TYR B 1 71 ? 9.391 -12.117 -3.023 1 95.94 71 TYR B N 1
ATOM 1559 C CA . TYR B 1 71 ? 9.047 -11.031 -3.932 1 95.94 71 TYR B CA 1
ATOM 1560 C C . TYR B 1 71 ? 7.637 -10.523 -3.668 1 95.94 71 TYR B C 1
ATOM 1562 O O . TYR B 1 71 ? 6.742 -11.312 -3.342 1 95.94 71 TYR B O 1
ATOM 1570 N N . PHE B 1 72 ? 7.473 -9.266 -3.785 1 97.56 72 PHE B N 1
ATOM 1571 C CA . PHE B 1 72 ? 6.152 -8.711 -3.516 1 97.56 72 PHE B CA 1
ATOM 1572 C C . PHE B 1 72 ? 5.789 -7.652 -4.547 1 97.56 72 PHE B C 1
ATOM 1574 O O . PHE B 1 72 ? 6.672 -7.02 -5.133 1 97.56 72 PHE B O 1
ATOM 1581 N N . ALA B 1 73 ? 4.559 -7.469 -4.805 1 97.94 73 ALA B N 1
ATOM 1582 C CA . ALA B 1 73 ? 3.994 -6.469 -5.707 1 97.94 73 ALA B CA 1
ATOM 1583 C C . ALA B 1 73 ? 2.549 -6.145 -5.332 1 97.94 73 ALA B C 1
ATOM 1585 O O . ALA B 1 73 ? 1.943 -6.84 -4.512 1 97.94 73 ALA B O 1
ATOM 1586 N N . MET B 1 74 ? 2.068 -5.051 -5.887 1 97.88 74 MET B N 1
ATOM 1587 C CA . MET B 1 74 ? 0.655 -4.707 -5.75 1 97.88 74 MET B CA 1
ATOM 1588 C C . MET B 1 74 ? 0.064 -4.285 -7.09 1 97.88 74 MET B C 1
ATOM 1590 O O . MET B 1 74 ? 0.779 -3.777 -7.957 1 97.88 74 MET B O 1
ATOM 1594 N N . ILE B 1 75 ? -1.186 -4.602 -7.262 1 96.12 75 ILE B N 1
ATOM 1595 C CA . ILE B 1 75 ? -1.991 -4.199 -8.406 1 96.12 75 ILE B CA 1
ATOM 1596 C C . ILE B 1 75 ? -3.275 -3.527 -7.926 1 96.12 75 ILE B C 1
ATOM 1598 O O . ILE B 1 75 ? -3.92 -4.008 -6.988 1 96.12 75 ILE B O 1
ATOM 1602 N N . SER B 1 76 ? -3.545 -2.43 -8.422 1 94.12 76 SER B N 1
ATOM 1603 C CA . SER B 1 76 ? -4.824 -1.779 -8.156 1 94.12 76 SER B CA 1
ATOM 1604 C C . SER B 1 76 ? -5.609 -1.549 -9.445 1 94.12 76 SER B C 1
ATOM 1606 O O . SER B 1 76 ? -5.031 -1.202 -10.477 1 94.12 76 SER B O 1
ATOM 1608 N N . GLU B 1 77 ? -6.906 -1.784 -9.375 1 91 77 GLU B N 1
ATOM 1609 C CA . GLU B 1 77 ? -7.766 -1.651 -10.547 1 91 77 GLU B CA 1
ATOM 1610 C C . GLU B 1 77 ? -9.094 -0.994 -10.188 1 91 77 GLU B C 1
ATOM 1612 O O . GLU B 1 77 ? -9.672 -1.282 -9.141 1 91 77 GLU B O 1
ATOM 1617 N N . ARG B 1 78 ? -9.5 -0.137 -11.039 1 88.56 78 ARG B N 1
ATOM 1618 C CA . ARG B 1 78 ? -10.867 0.357 -10.93 1 88.56 78 ARG B CA 1
ATOM 1619 C C . ARG B 1 78 ? -11.859 -0.658 -11.484 1 88.56 78 ARG B C 1
ATOM 1621 O O . ARG B 1 78 ? -11.617 -1.267 -12.531 1 88.56 78 ARG B O 1
ATOM 1628 N N . LEU B 1 79 ? -12.867 -0.849 -10.664 1 86.12 79 LEU B N 1
ATOM 1629 C CA . LEU B 1 79 ? -13.922 -1.764 -11.086 1 86.12 79 LEU B CA 1
ATOM 1630 C C . LEU B 1 79 ? -15.18 -0.998 -11.484 1 86.12 79 LEU B C 1
ATOM 1632 O O . LEU B 1 79 ? -15.531 -0.001 -10.844 1 86.12 79 LEU B O 1
ATOM 1636 N N . LYS B 1 80 ? -15.695 -1.148 -12.641 1 76.38 80 LYS B N 1
ATOM 1637 C CA . LYS B 1 80 ? -16.953 -0.542 -13.047 1 76.38 80 LYS B CA 1
ATOM 1638 C C . LYS B 1 80 ? -18.141 -1.229 -12.375 1 76.38 80 LYS B C 1
ATOM 1640 O O . LYS B 1 80 ? -18.156 -2.453 -12.227 1 76.38 80 LYS B O 1
ATOM 1645 N N . PRO B 1 81 ? -19.062 -0.339 -11.914 1 68.62 81 PRO B N 1
ATOM 1646 C CA . PRO B 1 81 ? -19.188 1.112 -12.078 1 68.62 81 PRO B CA 1
ATOM 1647 C C . PRO B 1 81 ? -18.5 1.89 -10.953 1 68.62 81 PRO B C 1
ATOM 1649 O O . PRO B 1 81 ? -18.234 3.086 -11.102 1 68.62 81 PRO B O 1
ATOM 1652 N N . SER B 1 82 ? -18.266 1.399 -9.742 1 68.88 82 SER B N 1
ATOM 1653 C CA . SER B 1 82 ? -17.75 2.27 -8.688 1 68.88 82 SER B CA 1
ATOM 1654 C C . SER B 1 82 ? -16.875 1.499 -7.715 1 68.88 82 SER B C 1
ATOM 1656 O O . SER B 1 82 ? -16.516 2.008 -6.645 1 68.88 82 SER B O 1
ATOM 1658 N N . GLY B 1 83 ? -16.297 0.458 -8.172 1 82.31 83 GLY B N 1
ATOM 1659 C CA . GLY B 1 83 ? -15.516 -0.324 -7.23 1 82.31 83 GLY B CA 1
ATOM 1660 C C . GLY B 1 83 ? -14.031 -0.289 -7.523 1 82.31 83 GLY B C 1
ATOM 1661 O O . GLY B 1 83 ? -13.609 0.252 -8.547 1 82.31 83 GLY B O 1
ATOM 1662 N N . HIS B 1 84 ? -13.258 -0.621 -6.559 1 91.81 84 HIS B N 1
ATOM 1663 C CA . HIS B 1 84 ? -11.812 -0.738 -6.691 1 91.81 84 HIS B CA 1
ATOM 1664 C C . HIS B 1 84 ? -11.32 -2.088 -6.18 1 91.81 84 HIS B C 1
ATOM 1666 O O . HIS B 1 84 ? -11.891 -2.646 -5.238 1 91.81 84 HIS B O 1
ATOM 1672 N N . ALA B 1 85 ? -10.359 -2.516 -6.836 1 93.81 85 ALA B N 1
ATOM 1673 C CA . ALA B 1 85 ? -9.719 -3.758 -6.41 1 93.81 85 ALA B CA 1
ATOM 1674 C C . ALA B 1 85 ? -8.289 -3.502 -5.945 1 93.81 85 ALA B C 1
ATOM 1676 O O . ALA B 1 85 ? -7.562 -2.715 -6.555 1 93.81 85 ALA B O 1
ATOM 1677 N N . LEU B 1 86 ? -7.953 -4.074 -4.859 1 96.94 86 LEU B N 1
ATOM 1678 C CA . LEU B 1 86 ? -6.582 -4.168 -4.371 1 96.94 86 LEU B CA 1
ATOM 1679 C C . LEU B 1 86 ? -6.09 -5.609 -4.414 1 96.94 86 LEU B C 1
ATOM 1681 O O . LEU B 1 86 ? -6.66 -6.488 -3.764 1 96.94 86 LEU B O 1
ATOM 1685 N N . VAL B 1 87 ? -5.039 -5.816 -5.184 1 97.19 87 VAL B N 1
ATOM 1686 C CA . VAL B 1 87 ? -4.43 -7.133 -5.328 1 97.19 87 VAL B CA 1
ATOM 1687 C C . VAL B 1 87 ? -2.99 -7.098 -4.82 1 97.19 87 VAL B C 1
ATOM 1689 O O . VAL B 1 87 ? -2.213 -6.219 -5.207 1 97.19 87 VAL B O 1
ATOM 1692 N N . THR B 1 88 ? -2.613 -8 -3.941 1 98.31 88 THR B N 1
ATOM 1693 C CA . THR B 1 88 ? -1.234 -8.102 -3.479 1 98.31 88 THR B CA 1
ATOM 1694 C C . THR B 1 88 ? -0.638 -9.453 -3.84 1 98.31 88 THR B C 1
ATOM 1696 O O . THR B 1 88 ? -1.337 -10.469 -3.824 1 98.31 88 THR B O 1
ATOM 1699 N N . LEU B 1 89 ? 0.655 -9.469 -4.18 1 97.75 89 LEU B N 1
ATOM 1700 C CA . LEU B 1 89 ? 1.405 -10.672 -4.52 1 97.75 89 LEU B CA 1
ATOM 1701 C C . LEU B 1 89 ? 2.566 -10.883 -3.551 1 97.75 89 LEU B C 1
ATOM 1703 O O . LEU B 1 89 ? 3.312 -9.945 -3.26 1 97.75 89 LEU B O 1
ATOM 1707 N N . LYS B 1 90 ? 2.699 -12.031 -3.037 1 96.69 90 LYS B N 1
ATOM 1708 C CA . LYS B 1 90 ? 3.885 -12.484 -2.318 1 96.69 90 LYS B CA 1
ATOM 1709 C C . LYS B 1 90 ? 4.387 -13.812 -2.877 1 96.69 90 LYS B C 1
ATOM 1711 O O . LYS B 1 90 ? 3.666 -14.812 -2.859 1 96.69 90 LYS B O 1
ATOM 1716 N N . ILE B 1 91 ? 5.57 -13.82 -3.322 1 94.62 91 ILE B N 1
ATOM 1717 C CA . ILE B 1 91 ? 6.105 -14.977 -4.031 1 94.62 91 ILE B CA 1
ATOM 1718 C C . ILE B 1 91 ? 7.375 -15.461 -3.336 1 94.62 91 ILE B C 1
ATOM 1720 O O . ILE B 1 91 ? 8.359 -14.727 -3.238 1 94.62 91 ILE B O 1
ATOM 1724 N N . PHE B 1 92 ? 7.32 -16.656 -2.863 1 92.06 92 PHE B N 1
ATOM 1725 C CA . PHE B 1 92 ? 8.516 -17.312 -2.35 1 92.06 92 PHE B CA 1
ATOM 1726 C C . PHE B 1 92 ? 9.18 -18.141 -3.439 1 92.06 92 PHE B C 1
ATOM 1728 O O . PHE B 1 92 ? 8.562 -19.031 -4.02 1 92.06 92 PHE B O 1
ATOM 1735 N N . MET B 1 93 ? 10.391 -17.766 -3.746 1 86.06 93 MET B N 1
ATOM 1736 C CA . MET B 1 93 ? 11.141 -18.562 -4.715 1 86.06 93 MET B CA 1
ATOM 1737 C C . MET B 1 93 ? 11.898 -19.688 -4.023 1 86.06 93 MET B C 1
ATOM 1739 O O . MET B 1 93 ? 12.875 -19.438 -3.309 1 86.06 93 MET B O 1
ATOM 1743 N N . ASP B 1 94 ? 11.352 -20.828 -4.051 1 80.31 94 ASP B N 1
ATOM 1744 C CA . ASP B 1 94 ? 11.93 -22 -3.408 1 80.31 94 ASP B CA 1
ATOM 1745 C C . ASP B 1 94 ? 12.148 -23.125 -4.418 1 80.31 94 ASP B C 1
ATOM 1747 O O . ASP B 1 94 ? 12.281 -22.875 -5.617 1 80.31 94 ASP B O 1
ATOM 1751 N N . LYS B 1 95 ? 12.289 -24.328 -3.922 1 73.62 95 LYS B N 1
ATOM 1752 C CA . LYS B 1 95 ? 12.641 -25.484 -4.742 1 73.62 95 LYS B CA 1
ATOM 1753 C C . LYS B 1 95 ? 11.625 -25.703 -5.859 1 73.62 95 LYS B C 1
ATOM 1755 O O . LYS B 1 95 ? 11.992 -26.078 -6.977 1 73.62 95 LYS B O 1
ATOM 1760 N N . CYS B 1 96 ? 10.352 -25.406 -5.648 1 71.31 96 CYS B N 1
ATOM 1761 C CA . CYS B 1 96 ? 9.305 -25.656 -6.625 1 71.31 96 CYS B CA 1
ATOM 1762 C C . CYS B 1 96 ? 9.289 -24.594 -7.707 1 71.31 96 CYS B C 1
ATOM 1764 O O . CYS B 1 96 ? 8.68 -24.781 -8.766 1 71.31 96 CYS B O 1
ATOM 1766 N N . THR B 1 97 ? 9.961 -23.531 -7.418 1 72.12 97 THR B N 1
ATOM 1767 C CA . THR B 1 97 ? 9.984 -22.438 -8.375 1 72.12 97 THR B CA 1
ATOM 1768 C C . THR B 1 97 ? 11.367 -22.281 -9 1 72.12 97 THR B C 1
ATOM 1770 O O . THR B 1 97 ? 11.625 -21.328 -9.727 1 72.12 97 THR B O 1
ATOM 1773 N N . LYS B 1 98 ? 12.258 -23.156 -8.672 1 72.12 98 LYS B N 1
ATOM 1774 C CA . LYS B 1 98 ? 13.672 -23.016 -9.016 1 72.12 98 LYS B CA 1
ATOM 1775 C C . LYS B 1 98 ? 13.859 -22.875 -10.516 1 72.12 98 LYS B C 1
ATOM 1777 O O . LYS B 1 98 ? 14.781 -22.188 -10.969 1 72.12 98 LYS B O 1
ATOM 1782 N N . ASP B 1 99 ? 13.023 -23.406 -11.281 1 77.88 99 ASP B N 1
ATOM 1783 C CA . ASP B 1 99 ? 13.219 -23.359 -12.727 1 77.88 99 ASP B CA 1
ATOM 1784 C C . ASP B 1 99 ? 12.32 -22.312 -13.375 1 77.88 99 ASP B C 1
ATOM 1786 O O . ASP B 1 99 ? 12.141 -22.328 -14.594 1 77.88 99 ASP B O 1
ATOM 1790 N N . THR B 1 100 ? 11.68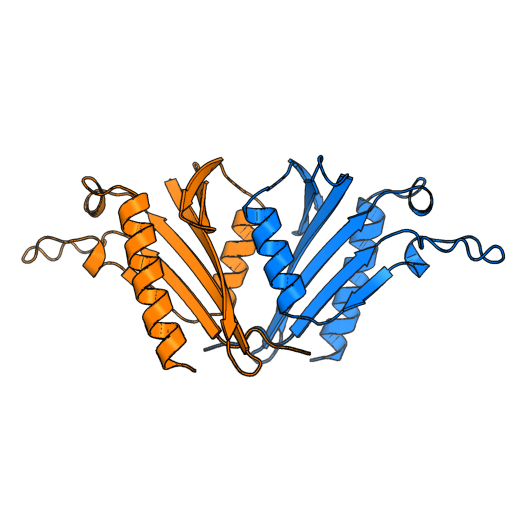 -21.547 -12.602 1 85.19 100 THR B N 1
ATOM 1791 C CA . THR B 1 100 ? 10.773 -20.516 -13.125 1 85.19 100 THR B CA 1
ATOM 1792 C C . THR B 1 100 ? 11.227 -19.125 -12.703 1 85.19 100 THR B C 1
ATOM 1794 O O . THR B 1 100 ? 11.695 -18.938 -11.578 1 85.19 100 THR B O 1
ATOM 1797 N N . SER B 1 101 ? 11.18 -18.203 -13.648 1 89.06 101 SER B N 1
ATOM 1798 C CA . SER B 1 101 ? 11.5 -16.828 -13.289 1 89.06 101 SER B CA 1
ATOM 1799 C C . SER B 1 101 ? 10.352 -16.172 -12.539 1 89.06 101 SER B C 1
ATOM 1801 O O . SER B 1 101 ? 9.188 -16.5 -12.766 1 89.06 101 SER B O 1
ATOM 1803 N N . VAL B 1 102 ? 10.648 -15.305 -11.703 1 92.12 102 VAL B N 1
ATOM 1804 C CA . VAL B 1 102 ? 9.633 -14.547 -10.984 1 92.12 102 VAL B CA 1
ATOM 1805 C C . VAL B 1 102 ? 8.75 -13.797 -11.977 1 92.12 102 VAL B C 1
ATOM 1807 O O . VAL B 1 102 ? 7.547 -13.648 -11.758 1 92.12 102 VAL B O 1
ATOM 1810 N N . GLU B 1 103 ? 9.312 -13.352 -13.078 1 93.81 103 GLU B N 1
ATOM 1811 C CA . GLU B 1 103 ? 8.57 -12.641 -14.109 1 93.81 103 GLU B CA 1
ATOM 1812 C C . GLU B 1 103 ? 7.457 -13.508 -14.688 1 93.81 103 GLU B C 1
ATOM 1814 O O . GLU B 1 103 ? 6.34 -13.031 -14.906 1 93.81 103 GLU B O 1
ATOM 1819 N N . GLU B 1 104 ? 7.781 -14.719 -14.898 1 92.69 104 GLU B N 1
ATOM 1820 C CA . GLU B 1 104 ? 6.789 -15.656 -15.422 1 92.69 104 GLU B CA 1
ATOM 1821 C C . GLU B 1 104 ? 5.648 -15.859 -14.422 1 92.69 104 GLU B C 1
ATOM 1823 O O . GLU B 1 104 ? 4.484 -15.938 -14.812 1 92.69 104 GLU B O 1
ATOM 1828 N N . ILE B 1 105 ? 6.031 -15.984 -13.203 1 93.25 105 ILE B N 1
ATOM 1829 C CA . ILE B 1 105 ? 5.035 -16.188 -12.156 1 93.25 105 ILE B CA 1
ATOM 1830 C C . ILE B 1 105 ? 4.125 -14.969 -12.07 1 93.25 105 ILE B C 1
ATOM 1832 O O . ILE B 1 105 ? 2.898 -15.102 -12.023 1 93.25 105 ILE B O 1
ATOM 1836 N N . VAL B 1 106 ? 4.688 -13.766 -12.102 1 95.38 106 VAL B N 1
ATOM 1837 C CA . VAL B 1 106 ? 3.936 -12.516 -11.992 1 95.38 106 VAL B CA 1
ATOM 1838 C C . VAL B 1 106 ? 2.994 -12.383 -13.188 1 95.38 106 VAL B C 1
ATOM 1840 O O . VAL B 1 106 ? 1.831 -12 -13.031 1 95.38 106 VAL B O 1
ATOM 1843 N N . GLU B 1 107 ? 3.463 -12.68 -14.367 1 95.06 107 GLU B N 1
ATOM 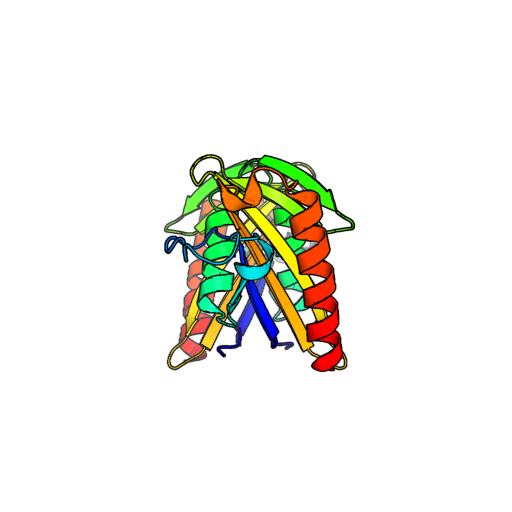1844 C CA . GLU B 1 107 ? 2.629 -12.625 -15.562 1 95.06 107 GLU B CA 1
ATOM 1845 C C . GLU B 1 107 ? 1.425 -13.555 -15.445 1 95.06 107 GLU B C 1
ATOM 1847 O O . GLU B 1 107 ? 0.302 -13.164 -15.773 1 95.06 107 GLU B O 1
ATOM 1852 N N . HIS B 1 108 ? 1.688 -14.734 -14.969 1 94.25 108 HIS B N 1
ATOM 1853 C CA . HIS B 1 108 ? 0.606 -15.703 -14.789 1 94.25 108 HIS B CA 1
ATOM 1854 C C . HIS B 1 108 ? -0.429 -15.188 -13.789 1 94.25 108 HIS B C 1
ATOM 1856 O O . HIS B 1 108 ? -1.633 -15.273 -14.047 1 94.25 108 HIS B O 1
ATOM 1862 N N . ILE B 1 109 ? 0.042 -14.719 -12.672 1 94.88 109 ILE B N 1
ATOM 1863 C CA . ILE B 1 109 ? -0.853 -14.219 -11.633 1 94.88 109 ILE B CA 1
ATOM 1864 C C . ILE B 1 109 ? -1.651 -13.031 -12.172 1 94.88 109 ILE B C 1
ATOM 1866 O O . ILE B 1 109 ? -2.848 -12.906 -11.906 1 94.88 109 ILE B O 1
ATOM 1870 N N . TYR B 1 110 ? -1.053 -12.133 -12.914 1 96.44 110 TYR B N 1
ATOM 1871 C CA . TYR B 1 110 ? -1.731 -10.984 -13.492 1 96.44 110 TYR B CA 1
ATOM 1872 C C . TYR B 1 110 ? -2.881 -11.422 -14.391 1 96.44 110 TYR B C 1
ATOM 1874 O O . TYR B 1 110 ? -3.988 -10.883 -14.305 1 96.44 110 TYR B O 1
ATOM 1882 N N . GLN B 1 111 ? -2.615 -12.375 -15.242 1 94.88 111 GLN B N 1
ATOM 1883 C CA . GLN B 1 111 ? -3.652 -12.883 -16.141 1 94.88 111 GLN B CA 1
ATOM 1884 C C . GLN B 1 111 ? -4.801 -13.508 -15.344 1 94.88 111 GLN B C 1
ATOM 1886 O O . GLN B 1 111 ? -5.973 -13.289 -15.664 1 94.88 111 GLN B O 1
ATOM 1891 N N . ASP B 1 112 ? -4.453 -14.352 -14.375 1 94.38 112 ASP B N 1
ATOM 1892 C CA . ASP B 1 112 ? -5.477 -14.945 -13.523 1 94.38 112 ASP B CA 1
ATOM 1893 C C . ASP B 1 112 ? -6.32 -13.875 -12.844 1 94.38 112 ASP B C 1
ATOM 1895 O O . ASP B 1 112 ? -7.551 -13.969 -12.805 1 94.38 112 ASP B O 1
ATOM 1899 N N . CYS B 1 113 ? -5.633 -12.898 -12.32 1 93.5 113 CYS B N 1
ATOM 1900 C CA . CYS B 1 113 ? -6.289 -11.789 -11.633 1 93.5 113 CYS B CA 1
ATOM 1901 C C . CYS B 1 113 ? -7.242 -11.055 -12.562 1 93.5 113 CYS B C 1
ATOM 1903 O O . CYS B 1 113 ? -8.383 -10.773 -12.188 1 93.5 113 CYS B O 1
ATOM 1905 N N . GLN B 1 114 ? -6.793 -10.719 -13.75 1 93.81 114 GLN B N 1
ATOM 1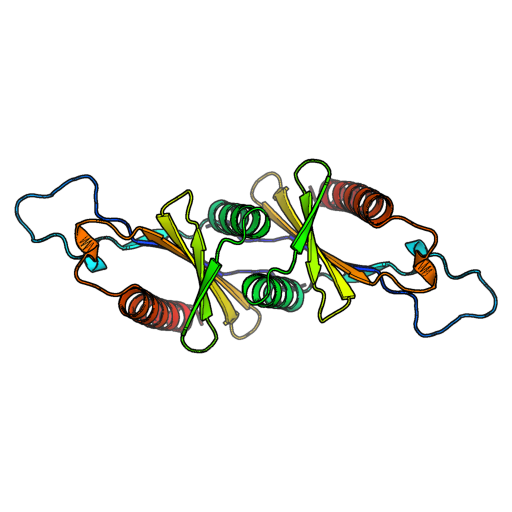906 C CA . GLN B 1 114 ? -7.629 -10.023 -14.719 1 93.81 114 GLN B CA 1
ATOM 1907 C C . GLN B 1 114 ? -8.898 -10.812 -15.023 1 93.81 114 GLN B C 1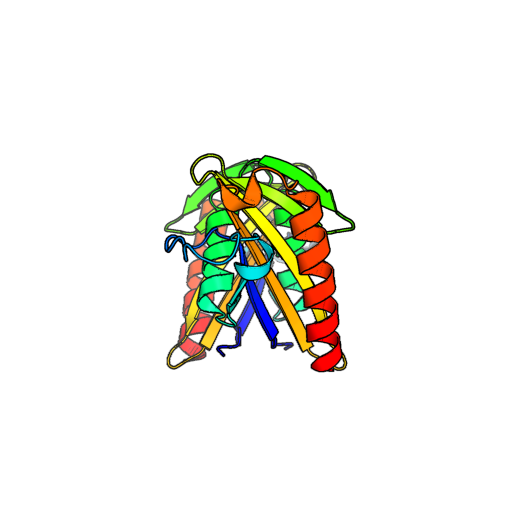
ATOM 1909 O O . GLN B 1 114 ? -9.984 -10.242 -15.102 1 93.81 114 GLN B O 1
ATOM 1914 N N . ALA B 1 115 ? -8.727 -12.055 -15.172 1 93.75 115 ALA B N 1
ATOM 1915 C CA . ALA B 1 115 ? -9.875 -12.906 -15.453 1 93.75 115 ALA B CA 1
ATOM 1916 C C . ALA B 1 115 ? -10.867 -12.891 -14.297 1 93.75 115 ALA B C 1
ATOM 1918 O O . ALA B 1 115 ? -12.078 -12.82 -14.508 1 93.75 115 ALA B O 1
ATOM 1919 N N . ARG B 1 116 ? -10.375 -12.961 -13.07 1 92.25 116 ARG B N 1
ATOM 1920 C CA . ARG B 1 116 ? -11.227 -12.969 -11.891 1 92.25 116 ARG B CA 1
ATOM 1921 C C . ARG B 1 116 ? -11.977 -11.648 -11.75 1 92.25 116 ARG B C 1
ATOM 1923 O O . ARG B 1 116 ? -13.172 -11.633 -11.445 1 92.25 116 ARG B O 1
ATOM 1930 N N . LEU B 1 117 ? -11.273 -10.555 -11.977 1 90.94 117 LEU B N 1
ATOM 1931 C CA . LEU B 1 117 ? -11.883 -9.234 -11.82 1 90.94 117 LEU B CA 1
ATOM 1932 C C . LEU B 1 117 ? -12.93 -8.992 -12.906 1 90.94 117 LEU B C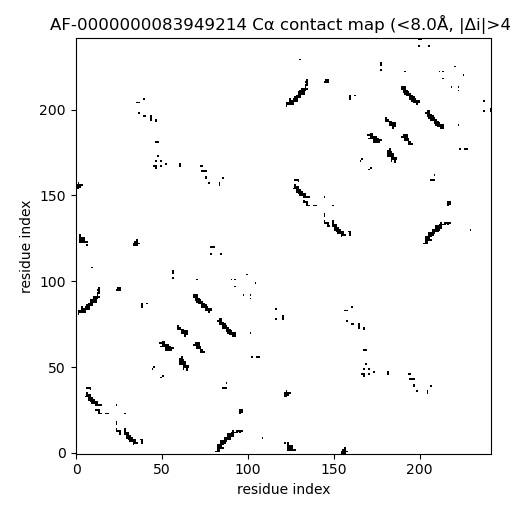 1
ATOM 1934 O O . LEU B 1 117 ? -13.953 -8.352 -12.656 1 90.94 117 LEU B O 1
ATOM 1938 N N . GLU B 1 118 ? -12.688 -9.43 -14.078 1 88.12 118 GLU B N 1
ATOM 1939 C CA . GLU B 1 118 ? -13.648 -9.312 -15.172 1 88.12 118 GLU B CA 1
ATOM 1940 C C . GLU B 1 118 ? -14.938 -10.055 -14.852 1 88.12 118 GLU B C 1
ATOM 1942 O O . GLU B 1 118 ? -16.031 -9.625 -15.242 1 88.12 118 GLU B O 1
ATOM 1947 N N . SER B 1 119 ? -14.742 -11.07 -14.078 1 85.31 119 SER B N 1
ATOM 1948 C CA . SER B 1 119 ? -15.906 -11.883 -13.742 1 85.31 119 SER B CA 1
ATOM 1949 C C . SER B 1 119 ? -16.734 -11.234 -12.648 1 85.31 119 SER B C 1
ATOM 1951 O O . SER B 1 119 ? -17.906 -11.57 -12.469 1 85.31 119 SER B O 1
ATOM 1953 N N . LEU B 1 120 ? -16.188 -10.414 -11.852 1 77.56 120 LEU B N 1
ATOM 1954 C CA . LEU B 1 120 ? -16.875 -9.719 -10.773 1 77.56 120 LEU B CA 1
ATOM 1955 C C . LEU B 1 120 ? -17.656 -8.523 -11.305 1 77.56 120 LEU B C 1
ATOM 1957 O O . LEU B 1 120 ? -18.531 -7.992 -10.617 1 77.56 120 LEU B O 1
ATOM 1961 N N . GLY B 1 121 ? -17.281 -7.891 -12.461 1 60.81 121 GLY B N 1
ATOM 1962 C CA . GLY B 1 121 ? -18 -6.789 -13.086 1 60.81 121 GLY B CA 1
ATOM 1963 C C . GLY B 1 121 ? -19.062 -7.25 -14.07 1 60.81 121 GLY B C 1
ATOM 1964 O O . GLY B 1 121 ? -20.203 -6.789 -14.023 1 60.81 121 GLY B O 1
#

Nearest PDB structures (foldseek):
  2zfd-assembly1_B  TM=4.675E-01  e=2.205E+00  Arabidopsis thaliana
  4az1-assembly1_B  TM=5.052E-01  e=2.829E+00  Trypanosoma cruzi
  4az1-assembly1_A  TM=3.570E-01  e=1.829E+00  Trypanosoma cruzi
  3m4u-assembly1_A  TM=4.945E-01  e=5.278E+00  Trypanosoma brucei
  2zfd-assembly1_B  TM=4.662E-01  e=2.469E+00  Arabidopsis thaliana